Protein AF-B9SW77-F1 (afdb_monomer_lite)

Structure (mmCIF, N/CA/C/O backbone):
data_AF-B9SW77-F1
#
_entry.id   AF-B9SW77-F1
#
loop_
_atom_site.group_PDB
_atom_site.id
_atom_site.type_symbol
_atom_site.label_atom_id
_atom_site.label_alt_id
_atom_site.label_comp_id
_atom_site.label_asym_id
_atom_site.label_entity_id
_atom_site.label_seq_id
_atom_site.pdbx_PDB_ins_code
_atom_site.Cartn_x
_atom_site.Cartn_y
_atom_site.Cartn_z
_atom_site.occupancy
_atom_site.B_iso_or_equiv
_atom_site.auth_seq_id
_atom_site.auth_comp_id
_atom_site.auth_asym_id
_atom_site.auth_atom_id
_atom_site.pdbx_PDB_model_num
ATOM 1 N N . MET A 1 1 ? 8.127 5.944 -22.144 1.00 61.62 1 MET A N 1
ATOM 2 C CA . MET A 1 1 ? 9.464 5.602 -22.683 1.00 61.62 1 MET A CA 1
ATOM 3 C C . MET A 1 1 ? 9.436 4.518 -23.764 1.00 61.62 1 MET A C 1
ATOM 5 O O . MET A 1 1 ? 10.440 4.354 -24.436 1.00 61.62 1 MET A O 1
ATOM 9 N N . ALA A 1 2 ? 8.305 3.841 -24.015 1.00 66.81 2 ALA A N 1
ATOM 10 C CA . ALA A 1 2 ? 8.203 2.775 -25.023 1.00 66.81 2 ALA A CA 1
ATOM 11 C C . ALA A 1 2 ? 8.561 3.194 -26.468 1.00 66.81 2 ALA A C 1
ATOM 13 O O . ALA A 1 2 ? 9.023 2.371 -27.244 1.00 66.81 2 ALA A O 1
ATOM 14 N N . ASN A 1 3 ? 8.426 4.473 -26.827 1.00 83.06 3 ASN A N 1
ATOM 15 C CA . ASN A 1 3 ? 8.743 4.963 -28.178 1.00 83.06 3 ASN A CA 1
ATOM 16 C C . ASN A 1 3 ? 10.236 5.279 -28.391 1.00 83.06 3 ASN A C 1
ATOM 18 O O . ASN A 1 3 ? 10.588 5.869 -29.409 1.00 83.06 3 ASN A O 1
ATOM 22 N N . LYS A 1 4 ? 11.113 4.942 -27.435 1.00 85.19 4 LYS A N 1
ATOM 23 C CA . LYS A 1 4 ? 12.558 5.161 -27.575 1.00 85.19 4 LYS A CA 1
ATOM 24 C C . LYS A 1 4 ? 13.100 4.336 -28.743 1.00 85.19 4 LYS A C 1
ATOM 26 O O . LYS A 1 4 ? 12.703 3.181 -28.906 1.00 85.19 4 LYS A O 1
ATOM 31 N N . LEU A 1 5 ? 13.983 4.925 -29.547 1.00 88.25 5 LEU A N 1
ATOM 32 C CA . LEU A 1 5 ? 14.538 4.266 -30.728 1.00 88.25 5 LEU A CA 1
ATOM 33 C C . LEU A 1 5 ? 15.571 3.207 -30.332 1.00 88.25 5 LEU A C 1
ATOM 35 O O . LEU A 1 5 ? 16.400 3.449 -29.457 1.00 88.25 5 LEU A O 1
ATOM 39 N N . ILE A 1 6 ? 15.574 2.061 -31.019 1.00 87.81 6 ILE A N 1
ATOM 40 C CA . ILE A 1 6 ? 16.544 0.972 -30.795 1.00 87.81 6 ILE A CA 1
ATOM 41 C C . ILE A 1 6 ? 17.995 1.459 -30.967 1.00 87.81 6 ILE A C 1
ATOM 43 O O . ILE A 1 6 ? 18.890 1.040 -30.232 1.00 87.81 6 ILE A O 1
ATOM 47 N N . SER A 1 7 ? 18.224 2.416 -31.869 1.00 84.62 7 SER A N 1
ATOM 48 C CA . SER A 1 7 ? 19.530 3.049 -32.089 1.00 84.62 7 SER A CA 1
ATOM 49 C C . SER A 1 7 ? 20.079 3.797 -30.867 1.00 84.62 7 SER A C 1
ATOM 51 O O . SER A 1 7 ? 21.288 3.973 -30.758 1.00 84.62 7 SER A O 1
ATOM 53 N N . GLU A 1 8 ? 19.217 4.224 -29.941 1.00 85.12 8 GLU A N 1
ATOM 54 C CA . GLU A 1 8 ? 19.580 4.995 -28.741 1.00 85.12 8 GLU A CA 1
ATOM 55 C C . GLU A 1 8 ? 19.752 4.119 -27.486 1.00 85.12 8 GLU A C 1
ATOM 57 O O . GLU A 1 8 ? 20.090 4.623 -26.415 1.00 85.12 8 GLU A O 1
ATOM 62 N N . ILE A 1 9 ? 19.484 2.812 -27.590 1.00 83.38 9 ILE A N 1
ATOM 63 C CA . ILE A 1 9 ? 19.474 1.859 -26.464 1.00 83.38 9 ILE A CA 1
ATOM 64 C C . ILE A 1 9 ? 20.869 1.251 -26.219 1.00 83.38 9 ILE A C 1
ATOM 66 O O . ILE A 1 9 ? 21.097 0.605 -25.205 1.00 83.38 9 ILE A O 1
ATOM 70 N N . GLY A 1 10 ? 21.847 1.501 -27.094 1.00 82.31 10 GLY A N 1
ATOM 71 C CA . GLY A 1 10 ? 23.227 1.042 -26.881 1.00 82.31 10 GLY A CA 1
ATOM 72 C C . GLY A 1 10 ? 23.438 -0.458 -27.111 1.00 82.31 10 GLY A C 1
ATOM 73 O O . GLY A 1 10 ? 24.418 -1.016 -26.626 1.00 82.31 10 GLY A O 1
ATOM 74 N N . LEU A 1 11 ? 22.546 -1.108 -27.867 1.00 86.62 11 LEU A N 1
ATOM 75 C CA . LEU A 1 11 ? 22.733 -2.491 -28.311 1.00 86.62 11 LEU A CA 1
ATOM 76 C C . LEU A 1 11 ? 23.985 -2.628 -29.200 1.00 86.62 11 LEU A C 1
ATOM 78 O O . LEU A 1 11 ? 24.368 -1.667 -29.882 1.00 86.62 11 LEU A O 1
ATOM 82 N N . PRO A 1 12 ? 24.585 -3.832 -29.290 1.00 88.56 12 PRO A N 1
ATOM 83 C CA . PRO A 1 12 ? 25.622 -4.113 -30.276 1.00 88.56 12 PRO A CA 1
ATOM 84 C C . PRO A 1 12 ? 25.173 -3.704 -31.683 1.00 88.56 12 PRO A C 1
ATOM 86 O O . PRO A 1 12 ? 24.058 -4.017 -32.106 1.00 88.56 12 PRO A O 1
ATOM 89 N N . LYS A 1 13 ? 26.052 -3.020 -32.429 1.00 85.69 13 LYS A N 1
ATOM 90 C CA . LYS A 1 13 ? 25.735 -2.502 -33.773 1.00 85.69 13 LYS A CA 1
ATOM 91 C C . LYS A 1 13 ? 25.254 -3.597 -34.731 1.00 85.69 13 LYS A C 1
ATOM 93 O O . LYS A 1 13 ? 24.389 -3.331 -35.555 1.00 85.69 13 LYS A O 1
ATOM 98 N N . SER A 1 14 ? 25.773 -4.819 -34.593 1.00 86.56 14 SER A N 1
ATOM 99 C CA . SER A 1 14 ? 25.323 -5.991 -35.352 1.00 86.56 14 SER A CA 1
ATOM 100 C C . SER A 1 14 ? 23.831 -6.261 -35.152 1.00 86.56 14 SER A C 1
ATOM 102 O O . SER A 1 14 ? 23.097 -6.338 -36.127 1.00 86.56 14 SER A O 1
ATOM 104 N N . ILE A 1 15 ? 23.370 -6.315 -33.903 1.00 86.25 15 ILE A N 1
ATOM 105 C CA . ILE A 1 15 ? 21.967 -6.560 -33.548 1.00 86.25 15 ILE A CA 1
ATOM 106 C C . ILE A 1 15 ? 21.091 -5.363 -33.938 1.00 86.25 15 ILE A C 1
ATOM 108 O O . ILE A 1 15 ? 20.079 -5.531 -34.609 1.00 86.25 15 ILE A O 1
ATOM 112 N N . SER A 1 16 ? 21.497 -4.140 -33.582 1.00 87.81 16 SER A N 1
ATOM 113 C CA . SER A 1 16 ? 20.717 -2.919 -33.852 1.00 87.81 16 SER A CA 1
ATOM 114 C C . SER A 1 16 ? 20.408 -2.725 -35.347 1.00 87.81 16 SER A C 1
ATOM 116 O O . SER A 1 16 ? 19.286 -2.376 -35.720 1.00 87.81 16 SER A O 1
ATOM 118 N N . ASN A 1 17 ? 21.371 -3.043 -36.219 1.00 89.00 17 ASN A N 1
ATOM 119 C CA . ASN A 1 17 ? 21.185 -2.972 -37.668 1.00 89.00 17 ASN A CA 1
ATOM 120 C C . ASN A 1 17 ? 20.170 -4.005 -38.186 1.00 89.00 17 ASN A C 1
ATOM 122 O O . ASN A 1 17 ? 19.396 -3.692 -39.089 1.00 89.00 17 ASN A O 1
ATOM 126 N N . ILE A 1 18 ? 20.142 -5.212 -37.608 1.00 90.50 18 ILE A N 1
ATOM 127 C CA . ILE A 1 18 ? 19.189 -6.268 -37.985 1.00 90.50 18 ILE A CA 1
ATOM 128 C C . ILE A 1 18 ? 17.766 -5.869 -37.567 1.00 90.50 18 ILE A C 1
ATOM 130 O O . ILE A 1 18 ? 16.838 -5.979 -38.367 1.00 90.50 18 ILE A O 1
ATOM 134 N N . PHE A 1 19 ? 17.599 -5.311 -36.362 1.00 90.38 19 PHE A N 1
ATOM 135 C CA . PHE A 1 19 ? 16.320 -4.749 -35.905 1.00 90.38 19 PHE A CA 1
ATOM 136 C C . PHE A 1 19 ? 15.803 -3.667 -36.869 1.00 90.38 19 PHE A C 1
ATOM 138 O O . PHE A 1 19 ? 14.657 -3.726 -37.321 1.00 90.38 19 PHE A O 1
ATOM 145 N N . ALA A 1 20 ? 16.668 -2.724 -37.260 1.00 88.88 20 ALA A N 1
ATOM 146 C CA . ALA A 1 20 ? 16.314 -1.672 -38.212 1.00 88.88 20 ALA A CA 1
ATOM 147 C C . ALA A 1 20 ? 15.947 -2.229 -39.601 1.00 88.88 20 ALA A C 1
ATOM 149 O O . ALA A 1 20 ? 14.974 -1.770 -40.205 1.00 88.88 20 ALA A O 1
ATOM 150 N N . ALA A 1 21 ? 16.677 -3.242 -40.083 1.00 89.00 21 ALA A N 1
ATOM 151 C CA . ALA A 1 21 ? 16.414 -3.904 -41.363 1.00 89.00 21 ALA A CA 1
ATOM 152 C C . ALA A 1 21 ? 15.048 -4.613 -41.398 1.00 89.00 21 ALA A C 1
ATOM 154 O O . ALA A 1 21 ? 14.420 -4.684 -42.452 1.00 89.00 21 ALA A O 1
ATOM 155 N N . ARG A 1 22 ? 14.554 -5.083 -40.245 1.00 90.12 22 ARG A N 1
ATOM 156 C CA . ARG A 1 22 ? 13.224 -5.701 -40.090 1.00 90.12 22 ARG A CA 1
ATOM 157 C C . ARG A 1 22 ? 12.127 -4.705 -39.693 1.00 90.12 22 ARG A C 1
ATOM 159 O O . ARG A 1 22 ? 11.043 -5.109 -39.291 1.00 90.12 22 ARG A O 1
ATOM 166 N N . ASN A 1 23 ? 12.391 -3.402 -39.835 1.00 88.69 23 ASN A N 1
ATOM 167 C CA . ASN A 1 23 ? 11.478 -2.305 -39.498 1.00 88.69 23 ASN A CA 1
ATOM 168 C C . ASN A 1 23 ? 11.065 -2.254 -38.010 1.00 88.69 23 ASN A C 1
ATOM 170 O O . ASN A 1 23 ? 10.069 -1.620 -37.667 1.00 88.69 23 ASN A O 1
ATOM 174 N N . ILE A 1 24 ? 11.859 -2.857 -37.121 1.00 90.88 24 ILE A N 1
ATOM 175 C CA . ILE A 1 24 ? 11.692 -2.762 -35.668 1.00 90.88 24 ILE A CA 1
ATOM 176 C C . ILE A 1 24 ? 12.508 -1.557 -35.196 1.00 90.88 24 ILE A C 1
ATOM 178 O O . ILE A 1 24 ? 13.721 -1.635 -34.998 1.00 90.88 24 ILE A O 1
ATOM 182 N N . LYS A 1 25 ? 11.847 -0.401 -35.090 1.00 90.94 25 LYS A N 1
ATOM 183 C CA . LYS A 1 25 ? 12.521 0.890 -34.871 1.00 90.94 25 LYS A CA 1
ATOM 184 C C . LYS A 1 25 ? 12.455 1.351 -33.426 1.00 90.94 25 LYS A C 1
ATOM 186 O O . LYS A 1 25 ? 13.388 2.005 -32.957 1.00 90.94 25 LYS A O 1
ATOM 191 N N . THR A 1 26 ? 11.376 1.022 -32.722 1.00 92.62 26 THR A N 1
ATOM 192 C CA . THR A 1 26 ? 11.162 1.442 -31.336 1.00 92.62 26 THR A CA 1
ATOM 193 C C . THR A 1 26 ? 11.248 0.271 -30.365 1.00 92.62 26 THR A C 1
ATOM 195 O O . THR A 1 26 ? 11.046 -0.889 -30.724 1.00 92.62 26 THR A O 1
ATOM 198 N N . ALA A 1 27 ? 11.503 0.583 -29.096 1.00 89.06 27 ALA A N 1
ATOM 199 C CA . ALA A 1 27 ? 11.432 -0.399 -28.023 1.00 89.06 27 ALA A CA 1
ATOM 200 C C . ALA A 1 27 ? 10.041 -1.032 -27.898 1.00 89.06 27 ALA A C 1
ATOM 202 O O . ALA A 1 27 ? 9.938 -2.207 -27.571 1.00 89.06 27 ALA A O 1
ATOM 203 N N . LYS A 1 28 ? 8.972 -0.278 -28.183 1.00 88.62 28 LYS A N 1
ATOM 204 C CA . LYS A 1 28 ? 7.606 -0.802 -28.227 1.00 88.62 28 LYS A CA 1
ATOM 205 C C . LYS A 1 28 ? 7.484 -1.904 -29.273 1.00 88.62 28 LYS A C 1
ATOM 207 O O . LYS A 1 28 ? 6.924 -2.944 -28.955 1.00 88.62 28 LYS A O 1
ATOM 212 N N . ASP A 1 29 ? 8.014 -1.692 -30.476 1.00 89.88 29 ASP A N 1
ATOM 213 C CA . ASP A 1 29 ? 7.940 -2.676 -31.564 1.00 89.88 29 ASP A CA 1
ATOM 214 C C . ASP A 1 29 ? 8.654 -3.975 -31.170 1.00 89.88 29 ASP A C 1
ATOM 216 O O . ASP A 1 29 ? 8.114 -5.059 -31.358 1.00 89.88 29 ASP A O 1
ATOM 220 N N . ALA A 1 30 ? 9.831 -3.857 -30.545 1.00 89.25 30 ALA A N 1
ATOM 221 C CA . ALA A 1 30 ? 10.590 -5.006 -30.059 1.00 89.25 30 ALA A CA 1
ATOM 222 C C . ALA A 1 30 ? 9.880 -5.741 -28.908 1.00 89.25 30 ALA A C 1
ATOM 224 O O . ALA A 1 30 ? 9.768 -6.958 -28.936 1.00 89.25 30 ALA A O 1
ATOM 225 N N . LEU A 1 31 ? 9.379 -5.012 -27.905 1.00 89.81 31 LEU A N 1
ATOM 226 C CA . LEU A 1 31 ? 8.747 -5.592 -26.710 1.00 89.81 31 LEU A CA 1
ATOM 227 C C . LEU A 1 31 ? 7.304 -6.071 -26.943 1.00 89.81 31 LEU A C 1
ATOM 229 O O . LEU A 1 31 ? 6.722 -6.686 -26.053 1.00 89.81 31 LEU A O 1
ATOM 233 N N . SER A 1 32 ? 6.710 -5.768 -28.102 1.00 90.81 32 SER A N 1
ATOM 234 C CA . SER A 1 32 ? 5.377 -6.263 -28.483 1.00 90.81 32 SER A CA 1
ATOM 235 C C . SER A 1 32 ? 5.421 -7.649 -29.129 1.00 90.81 32 SER A C 1
ATOM 237 O O . SER A 1 32 ? 4.369 -8.251 -29.322 1.00 90.81 32 SER A O 1
ATOM 239 N N . LEU A 1 33 ? 6.617 -8.133 -29.470 1.00 89.94 33 LEU A N 1
ATOM 240 C CA . LEU A 1 33 ? 6.858 -9.450 -30.048 1.00 89.94 33 LEU A CA 1
ATOM 241 C C . LEU A 1 33 ? 7.432 -10.390 -28.986 1.00 89.94 33 LEU A C 1
ATOM 243 O O . LEU A 1 33 ? 8.135 -9.969 -28.063 1.00 89.94 33 LEU A O 1
ATOM 247 N N . THR A 1 34 ? 7.148 -11.679 -29.126 1.00 90.88 34 THR A N 1
ATOM 248 C CA . THR A 1 34 ? 7.750 -12.719 -28.290 1.00 90.88 34 THR A CA 1
ATOM 249 C C . THR A 1 34 ? 9.220 -12.943 -28.659 1.00 90.88 34 THR A C 1
ATOM 251 O O . THR A 1 34 ? 9.656 -12.668 -29.777 1.00 90.88 34 THR A O 1
ATOM 254 N N . GLU A 1 35 ? 10.006 -13.496 -27.729 1.00 92.06 35 GLU A N 1
ATOM 255 C CA . GLU A 1 35 ? 11.419 -13.822 -27.986 1.00 92.06 35 GLU A CA 1
ATOM 256 C C . GLU A 1 35 ? 11.590 -14.797 -29.165 1.00 92.06 35 GLU A C 1
ATOM 258 O O . GLU A 1 35 ? 12.575 -14.712 -29.892 1.00 92.06 35 GLU A O 1
ATOM 263 N N . PHE A 1 36 ? 10.622 -15.694 -29.385 1.00 91.69 36 PHE A N 1
ATOM 264 C CA . PHE A 1 36 ? 10.634 -16.634 -30.507 1.00 91.69 36 PHE A CA 1
ATOM 265 C C . PHE A 1 36 ? 10.319 -15.957 -31.844 1.00 91.69 36 PHE A C 1
ATOM 267 O O . PHE A 1 36 ? 11.024 -16.204 -32.817 1.00 91.69 36 PHE A O 1
ATOM 274 N N . GLU A 1 37 ? 9.330 -15.061 -31.891 1.00 92.00 37 GLU A N 1
ATOM 275 C CA . GLU A 1 37 ? 9.040 -14.275 -33.101 1.00 92.00 37 GLU A CA 1
ATOM 276 C C . GLU A 1 37 ? 10.226 -13.380 -33.471 1.00 92.00 37 GLU A C 1
ATOM 278 O O . GLU A 1 37 ? 10.586 -13.273 -34.639 1.00 92.00 37 GLU A O 1
ATOM 283 N N . LEU A 1 38 ? 10.885 -12.770 -32.481 1.00 91.56 38 LEU A N 1
ATOM 284 C CA . LEU A 1 38 ? 12.105 -11.996 -32.712 1.00 91.56 38 LEU A CA 1
ATOM 285 C C . LEU A 1 38 ? 13.253 -12.874 -33.216 1.00 91.56 38 LEU A C 1
ATOM 287 O O . LEU A 1 38 ? 13.980 -12.450 -34.107 1.00 91.56 38 LEU A O 1
ATOM 291 N N . MET A 1 39 ? 13.415 -14.085 -32.681 1.00 93.44 39 MET A N 1
ATOM 292 C CA . MET A 1 39 ? 14.425 -15.039 -33.151 1.00 93.44 39 MET A CA 1
ATOM 293 C C . MET A 1 39 ? 14.221 -15.373 -34.633 1.00 93.44 39 MET A C 1
ATOM 295 O O . MET A 1 39 ? 15.163 -15.283 -35.416 1.00 93.44 39 MET A O 1
ATOM 299 N N . GLU A 1 40 ? 12.984 -15.692 -35.020 1.00 91.88 40 GLU A N 1
ATOM 300 C CA . GLU A 1 40 ? 12.621 -16.025 -36.400 1.00 91.88 40 GLU A CA 1
ATOM 301 C C . GLU A 1 40 ? 12.754 -14.818 -37.343 1.00 91.88 40 GLU A C 1
ATOM 303 O O . GLU A 1 40 ? 13.309 -14.928 -38.435 1.00 91.88 40 GLU A O 1
ATOM 308 N N . LEU A 1 41 ? 12.299 -13.636 -36.915 1.00 90.56 41 LEU A N 1
ATOM 309 C CA . LEU A 1 41 ? 12.342 -12.422 -37.734 1.00 90.56 41 LEU A CA 1
ATOM 310 C C . LEU A 1 41 ? 13.760 -11.888 -37.930 1.00 90.56 41 LEU A C 1
ATOM 312 O O . LEU A 1 41 ? 14.081 -11.371 -39.003 1.00 90.56 41 LEU A O 1
ATOM 316 N N . LEU A 1 42 ? 14.592 -11.955 -36.893 1.00 88.88 42 LEU A N 1
ATOM 317 C CA . LEU A 1 42 ? 15.947 -11.413 -36.915 1.00 88.88 42 LEU A CA 1
ATOM 318 C C . LEU A 1 42 ? 16.965 -12.421 -37.457 1.00 88.88 42 LEU A C 1
ATOM 320 O O . LEU A 1 42 ? 18.041 -11.988 -37.857 1.00 88.88 42 LEU A O 1
ATOM 324 N N . ASP A 1 43 ? 16.613 -13.709 -37.523 1.00 91.25 43 ASP A N 1
ATOM 325 C CA . ASP A 1 43 ? 17.499 -14.804 -37.941 1.00 91.25 43 ASP A CA 1
ATOM 326 C C . ASP A 1 43 ? 18.783 -14.855 -37.090 1.00 91.25 43 ASP A C 1
ATOM 328 O O . ASP A 1 43 ? 19.912 -14.830 -37.580 1.00 91.25 43 ASP A O 1
ATOM 332 N N . VAL A 1 44 ? 18.598 -14.833 -35.766 1.00 91.19 44 VAL A N 1
ATOM 333 C CA . VAL A 1 44 ? 19.680 -14.844 -34.768 1.00 91.19 44 VAL A CA 1
ATOM 334 C C . VAL A 1 44 ? 19.381 -15.844 -33.660 1.00 91.19 44 VAL A C 1
ATOM 336 O O . VAL A 1 44 ? 18.236 -16.229 -33.443 1.00 91.19 44 VAL A O 1
ATOM 339 N N . GLU A 1 45 ? 20.404 -16.251 -32.910 1.00 92.19 45 GLU A N 1
ATOM 340 C CA . GLU A 1 45 ? 20.218 -17.166 -31.784 1.00 92.19 45 GLU A CA 1
ATOM 341 C C . GLU A 1 45 ? 19.332 -16.564 -30.680 1.00 92.19 45 GLU A C 1
ATOM 343 O O . GLU A 1 45 ? 19.448 -15.387 -30.325 1.00 92.19 45 GLU A O 1
ATOM 348 N N . LEU A 1 46 ? 18.516 -17.409 -30.037 1.00 90.31 46 LEU A N 1
ATOM 349 C CA . LEU A 1 46 ? 17.659 -17.016 -28.911 1.00 90.31 46 LEU A CA 1
ATOM 350 C C . LEU A 1 46 ? 18.447 -16.370 -27.754 1.00 90.31 46 LEU A C 1
ATOM 352 O O . LEU A 1 46 ? 17.925 -15.512 -27.047 1.00 90.31 46 LEU A O 1
ATOM 356 N N . SER A 1 47 ? 19.712 -16.756 -27.564 1.00 91.38 47 SER A N 1
ATOM 357 C CA . SER A 1 47 ? 20.632 -16.168 -26.578 1.00 91.38 47 SER A CA 1
ATOM 358 C C . SER A 1 47 ? 20.849 -14.665 -26.821 1.00 91.38 47 SER A C 1
ATOM 360 O O . SER A 1 47 ? 20.808 -13.860 -25.885 1.00 91.38 47 SER A O 1
ATOM 362 N N . GLN A 1 48 ? 21.015 -14.280 -28.087 1.00 91.12 48 GLN A N 1
ATOM 363 C CA . GLN A 1 48 ? 21.219 -12.902 -28.517 1.00 91.12 48 GLN A CA 1
ATOM 364 C C . GLN A 1 48 ? 19.926 -12.096 -28.407 1.00 91.12 48 GLN A C 1
ATOM 366 O O . GLN A 1 48 ? 19.960 -10.964 -27.920 1.00 91.12 48 GLN A O 1
ATOM 371 N N . VAL A 1 49 ? 18.784 -12.697 -28.769 1.00 91.81 49 VAL A N 1
ATOM 372 C CA . VAL A 1 49 ? 17.461 -12.080 -28.582 1.00 91.81 49 VAL A CA 1
ATOM 373 C C . VAL A 1 49 ? 17.198 -11.797 -27.107 1.00 91.81 49 VAL A C 1
ATOM 375 O O . VAL A 1 49 ? 16.878 -10.665 -26.758 1.00 91.81 49 VAL A O 1
ATOM 378 N N . LYS A 1 50 ? 17.406 -12.781 -26.225 1.00 91.38 50 LYS A N 1
ATOM 379 C CA . LYS A 1 50 ? 17.223 -12.621 -24.773 1.00 91.38 50 LYS A CA 1
ATOM 380 C C . LYS A 1 50 ? 18.087 -11.503 -24.203 1.00 91.38 50 LYS A C 1
ATOM 382 O O . LYS A 1 50 ? 17.600 -10.675 -23.437 1.00 91.38 50 LYS A O 1
ATOM 387 N N . SER A 1 51 ? 19.358 -11.444 -24.606 1.00 91.81 51 SER A N 1
ATOM 388 C CA . SER A 1 51 ? 20.264 -10.371 -24.186 1.00 91.81 51 SER A CA 1
ATOM 389 C C . SER A 1 51 ? 19.786 -8.996 -24.669 1.00 91.81 51 SER A C 1
ATOM 391 O O . SER A 1 51 ? 19.746 -8.045 -23.886 1.00 91.81 51 SER A O 1
ATOM 393 N N . ALA A 1 52 ? 19.358 -8.891 -25.931 1.00 90.31 52 ALA A N 1
ATOM 394 C CA . ALA A 1 52 ? 18.851 -7.648 -26.505 1.00 90.31 52 ALA A CA 1
ATOM 395 C C . ALA A 1 52 ? 17.545 -7.191 -25.835 1.00 90.31 52 ALA A C 1
ATOM 397 O O . ALA A 1 52 ? 17.438 -6.032 -25.441 1.00 90.31 52 ALA A O 1
ATOM 398 N N . VAL A 1 53 ? 16.580 -8.095 -25.639 1.00 90.62 53 VAL A N 1
ATOM 399 C CA . VAL A 1 53 ? 15.307 -7.814 -24.954 1.00 90.62 53 VAL A CA 1
ATOM 400 C C . VAL A 1 53 ? 15.550 -7.392 -23.506 1.00 90.62 53 VAL A C 1
ATOM 402 O O . VAL A 1 53 ? 14.949 -6.418 -23.053 1.00 90.62 53 VAL A O 1
ATOM 405 N N . ALA A 1 54 ? 16.476 -8.042 -22.794 1.00 88.25 54 ALA A N 1
ATOM 406 C CA . ALA A 1 54 ? 16.853 -7.647 -21.440 1.00 88.25 54 ALA A CA 1
ATOM 407 C C . ALA A 1 54 ? 17.441 -6.224 -21.392 1.00 88.25 54 ALA A C 1
ATOM 409 O O . ALA A 1 54 ? 17.053 -5.434 -20.532 1.00 88.25 54 ALA A O 1
ATOM 410 N N . GLN A 1 55 ? 18.320 -5.861 -22.336 1.00 88.38 55 GLN A N 1
ATOM 411 C CA . GLN A 1 55 ? 18.892 -4.509 -22.428 1.00 88.38 55 GLN A CA 1
ATOM 412 C C . GLN A 1 55 ? 17.844 -3.452 -22.810 1.00 88.38 55 GLN A C 1
ATOM 414 O O . GLN A 1 55 ? 17.777 -2.394 -22.181 1.00 88.38 55 GLN A O 1
ATOM 419 N N . ILE A 1 56 ? 16.988 -3.747 -23.796 1.00 89.19 56 ILE A N 1
ATOM 420 C CA . ILE A 1 56 ? 15.871 -2.877 -24.197 1.00 89.19 56 ILE A CA 1
ATOM 421 C C . ILE A 1 56 ? 14.946 -2.645 -23.001 1.00 89.19 56 ILE A C 1
ATOM 423 O O . ILE A 1 56 ? 14.632 -1.499 -22.677 1.00 89.19 56 ILE A O 1
ATOM 427 N N . SER A 1 57 ? 14.554 -3.719 -22.312 1.00 87.06 57 SER A N 1
ATOM 428 C CA . SER A 1 57 ? 13.707 -3.654 -21.124 1.00 87.06 57 SER A CA 1
ATOM 429 C C . SER A 1 57 ? 14.364 -2.844 -20.007 1.00 87.06 57 SER A C 1
ATOM 431 O O . SER A 1 57 ? 13.720 -1.953 -19.468 1.00 87.06 57 SER A O 1
ATOM 433 N N . ALA A 1 58 ? 15.648 -3.052 -19.706 1.00 83.06 58 ALA A N 1
ATOM 434 C CA . ALA A 1 58 ? 16.348 -2.309 -18.654 1.00 83.06 58 ALA A CA 1
ATO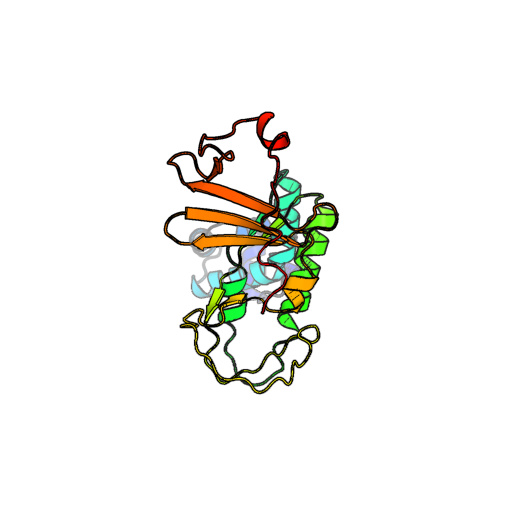M 435 C C . ALA A 1 58 ? 16.365 -0.784 -18.881 1.00 83.06 58 ALA A C 1
ATOM 437 O O . ALA A 1 58 ? 16.367 -0.015 -17.923 1.00 83.06 58 ALA A O 1
ATOM 438 N N . ILE A 1 59 ? 16.367 -0.342 -20.142 1.00 84.00 59 ILE A N 1
ATOM 439 C CA . ILE A 1 59 ? 16.437 1.081 -20.510 1.00 84.00 59 ILE A CA 1
ATOM 440 C C . ILE A 1 59 ? 15.049 1.720 -20.641 1.00 84.00 59 ILE A C 1
ATOM 442 O O . ILE A 1 59 ? 14.891 2.924 -20.421 1.00 84.00 59 ILE A O 1
ATOM 446 N N . VAL A 1 60 ? 14.052 0.943 -21.059 1.00 83.81 60 VAL A N 1
ATOM 447 C CA . VAL A 1 60 ? 12.723 1.447 -21.439 1.00 83.81 60 VAL A CA 1
ATOM 448 C C . VAL A 1 60 ? 11.694 1.224 -20.342 1.00 83.81 60 VAL A C 1
ATOM 450 O O . VAL A 1 60 ? 10.786 2.051 -20.185 1.00 83.81 60 VAL A O 1
ATOM 453 N N . SER A 1 61 ? 11.830 0.132 -19.589 1.00 73.38 61 SER A N 1
ATOM 454 C CA . SER A 1 61 ? 11.000 -0.136 -18.425 1.00 73.38 61 SER A CA 1
ATOM 455 C C . SER A 1 61 ? 11.299 0.934 -17.383 1.00 73.38 61 SER A C 1
ATOM 457 O O . SER A 1 61 ? 12.451 1.099 -16.972 1.00 73.38 61 SER A O 1
ATOM 459 N N . PRO A 1 62 ? 10.294 1.713 -16.956 1.00 65.38 62 PRO A N 1
ATOM 460 C CA . PRO A 1 62 ? 10.507 2.624 -15.852 1.00 65.38 62 PRO A CA 1
ATOM 461 C C . PRO A 1 62 ? 10.859 1.798 -14.601 1.00 65.38 62 PRO A C 1
ATOM 463 O O . PRO A 1 62 ? 10.430 0.645 -14.486 1.00 65.38 62 PRO A O 1
ATOM 466 N N . PRO A 1 63 ? 11.605 2.361 -13.634 1.00 63.56 63 PRO A N 1
ATOM 467 C CA . PRO A 1 63 ? 11.805 1.679 -12.363 1.00 63.56 63 PRO A CA 1
ATOM 468 C C . PRO A 1 63 ? 10.435 1.309 -11.779 1.00 63.56 63 PRO A C 1
ATOM 470 O O . PRO A 1 63 ? 9.476 2.077 -11.916 1.00 63.56 63 PRO A O 1
ATOM 473 N N . TYR A 1 64 ? 10.341 0.148 -11.126 1.00 61.09 64 TYR A N 1
ATOM 474 C CA . TYR A 1 64 ? 9.097 -0.417 -10.572 1.00 61.09 64 TYR A CA 1
ATOM 475 C C . TYR A 1 64 ? 8.241 0.616 -9.810 1.00 61.09 64 TYR A C 1
ATOM 477 O O . TYR A 1 64 ? 7.015 0.611 -9.869 1.00 61.09 64 TYR A O 1
ATOM 485 N N . GLN A 1 65 ? 8.899 1.574 -9.164 1.00 62.66 65 GLN A N 1
ATOM 486 C CA . GLN A 1 65 ? 8.322 2.706 -8.442 1.00 62.66 65 GLN A CA 1
ATOM 487 C C . GLN A 1 65 ? 7.463 3.623 -9.326 1.00 62.66 65 GLN A C 1
ATOM 489 O O . GLN A 1 65 ? 6.352 4.006 -8.957 1.00 62.66 65 GLN A O 1
ATOM 494 N N . THR A 1 66 ? 7.966 3.972 -10.509 1.00 64.56 66 THR A N 1
ATOM 495 C CA . THR A 1 66 ? 7.270 4.814 -11.487 1.00 64.56 66 THR A CA 1
ATOM 496 C C . THR A 1 66 ? 6.144 4.034 -12.163 1.00 64.56 66 THR A C 1
ATOM 498 O O . THR A 1 66 ? 5.098 4.613 -12.447 1.00 64.56 66 THR A O 1
ATOM 501 N N . GLN A 1 67 ? 6.306 2.716 -12.333 1.00 68.50 67 GLN A N 1
ATOM 502 C CA . GLN A 1 67 ? 5.237 1.838 -12.815 1.00 68.50 67 GLN A CA 1
ATOM 503 C C . GLN A 1 67 ? 4.057 1.812 -11.829 1.00 68.50 67 GLN A C 1
ATOM 505 O O . GLN A 1 67 ? 2.923 2.022 -12.247 1.00 68.50 67 GLN A O 1
ATOM 510 N N . ILE A 1 68 ? 4.307 1.637 -10.523 1.00 74.38 68 ILE A N 1
ATOM 511 C CA . ILE A 1 68 ? 3.251 1.641 -9.492 1.00 74.38 68 ILE A CA 1
ATOM 512 C C . ILE A 1 68 ? 2.537 2.993 -9.451 1.00 74.38 68 ILE A C 1
ATOM 514 O O . ILE A 1 68 ? 1.309 3.036 -9.492 1.00 74.38 68 ILE A O 1
ATOM 518 N N . LYS A 1 69 ? 3.292 4.102 -9.431 1.00 74.81 69 LYS A N 1
ATOM 519 C CA . LYS A 1 69 ? 2.717 5.457 -9.488 1.00 74.81 69 LYS A CA 1
ATOM 520 C C . LYS A 1 69 ? 1.802 5.627 -10.701 1.00 74.81 69 LYS A C 1
ATOM 522 O O . LYS A 1 69 ? 0.691 6.130 -10.567 1.00 74.81 69 LYS A O 1
ATOM 527 N N . PHE A 1 70 ? 2.257 5.185 -11.870 1.00 76.50 70 PHE A N 1
ATOM 528 C CA . PHE A 1 70 ? 1.489 5.273 -13.106 1.00 76.50 70 PHE A CA 1
ATOM 529 C C . PHE A 1 70 ? 0.227 4.401 -13.071 1.00 76.50 70 PHE A C 1
ATOM 531 O O . PHE A 1 70 ? -0.849 4.882 -13.415 1.00 76.50 70 PHE A O 1
ATOM 538 N N . LEU A 1 71 ? 0.333 3.154 -12.607 1.00 80.69 71 LEU A N 1
ATOM 539 C CA . LEU A 1 71 ? -0.798 2.229 -12.502 1.00 80.69 71 LEU A CA 1
ATOM 540 C C . LEU A 1 71 ? -1.887 2.759 -11.567 1.00 80.69 71 LEU A C 1
ATOM 542 O O . LEU A 1 71 ? -3.054 2.778 -11.951 1.00 80.69 71 LEU A O 1
ATOM 546 N N . VAL A 1 72 ? -1.501 3.251 -10.384 1.00 81.75 72 VAL A N 1
ATOM 547 C CA . VAL A 1 72 ? -2.432 3.820 -9.396 1.00 81.75 72 VAL A CA 1
ATOM 548 C C . VAL A 1 72 ? -3.245 4.970 -9.996 1.00 81.75 72 VAL A C 1
ATOM 550 O O . VAL A 1 72 ? -4.459 5.030 -9.799 1.00 81.75 72 VAL A O 1
ATOM 553 N N . LEU A 1 73 ? -2.596 5.849 -10.768 1.00 77.12 73 LEU A N 1
ATOM 554 C CA . LEU A 1 73 ? -3.265 6.970 -11.431 1.00 77.12 73 LEU A CA 1
ATOM 555 C C . LEU A 1 73 ? -4.178 6.529 -12.576 1.00 77.12 73 LEU A C 1
ATOM 557 O O . LEU A 1 73 ? -5.309 6.995 -12.673 1.00 77.12 73 LEU A O 1
ATOM 561 N N . GLN A 1 74 ? -3.690 5.657 -13.462 1.00 80.19 74 GLN A N 1
ATOM 562 C CA . GLN A 1 74 ? -4.439 5.252 -14.655 1.00 80.19 74 GLN A CA 1
ATOM 563 C C . GLN A 1 74 ? -5.683 4.434 -14.305 1.00 80.19 74 GLN A C 1
ATOM 565 O O . GLN A 1 74 ? -6.716 4.570 -14.954 1.00 80.19 74 GLN A O 1
ATOM 570 N N . GLN A 1 75 ? -5.591 3.596 -13.273 1.00 82.56 75 GLN A N 1
ATOM 571 C CA . GLN A 1 75 ? -6.658 2.669 -12.899 1.00 82.56 75 GLN A CA 1
ATOM 572 C C . GLN A 1 75 ? -7.676 3.264 -11.914 1.00 82.56 75 GLN A C 1
ATOM 574 O O . GLN A 1 75 ? -8.571 2.545 -11.480 1.00 82.56 75 GLN A O 1
ATOM 579 N N . GLN A 1 76 ? -7.564 4.552 -11.557 1.00 83.75 76 GLN A N 1
ATOM 580 C CA . GLN A 1 76 ? -8.451 5.216 -10.585 1.00 83.75 76 GLN A CA 1
ATOM 581 C C . GLN A 1 76 ? -8.594 4.416 -9.277 1.00 83.75 76 GLN A C 1
ATOM 583 O O . GLN A 1 76 ? -9.695 4.208 -8.756 1.00 83.75 76 GLN A O 1
ATOM 588 N N . VAL A 1 77 ? -7.465 3.927 -8.760 1.00 88.88 77 VAL A N 1
ATOM 589 C CA . VAL A 1 77 ? -7.432 3.138 -7.526 1.00 88.88 77 VAL A CA 1
ATOM 590 C C . VAL A 1 77 ? -7.989 3.976 -6.373 1.00 88.88 77 VAL A C 1
ATOM 592 O O . VAL A 1 77 ? -7.681 5.156 -6.257 1.00 88.88 77 VAL A O 1
ATOM 595 N N . LYS A 1 78 ? -8.814 3.369 -5.510 1.00 91.88 78 LYS A N 1
ATOM 596 C CA . LYS A 1 78 ? -9.413 4.041 -4.337 1.00 91.88 78 LYS A CA 1
ATOM 597 C C . LYS A 1 78 ? -8.781 3.644 -3.004 1.00 91.88 78 LYS A C 1
ATOM 599 O O . LYS A 1 78 ? -9.028 4.301 -2.001 1.00 91.88 78 LYS A O 1
ATOM 604 N N . LEU A 1 79 ? -8.004 2.565 -2.982 1.00 93.19 79 LEU A N 1
ATOM 605 C CA . LEU A 1 79 ? -7.320 2.038 -1.804 1.00 93.19 79 LEU A CA 1
ATOM 606 C C . LEU A 1 79 ? -6.114 1.219 -2.264 1.00 93.19 79 LEU A C 1
ATOM 608 O O . LEU A 1 79 ? -6.253 0.359 -3.132 1.00 93.19 79 LEU A O 1
ATOM 612 N N . LEU A 1 80 ? -4.954 1.460 -1.658 1.00 92.19 80 LEU A N 1
ATOM 613 C CA . LEU A 1 80 ? -3.767 0.627 -1.838 1.00 92.19 80 LEU A CA 1
ATOM 614 C C . LEU A 1 80 ? -3.547 -0.218 -0.582 1.00 92.19 80 LEU A C 1
ATOM 616 O O . LEU A 1 80 ? -3.439 0.333 0.512 1.00 92.19 80 LEU A O 1
ATOM 620 N N . ILE A 1 81 ? -3.460 -1.539 -0.737 1.00 93.00 81 ILE A N 1
ATOM 621 C CA . ILE A 1 81 ? -3.166 -2.475 0.355 1.00 93.00 81 ILE A CA 1
ATOM 622 C C . ILE A 1 81 ? -1.778 -3.070 0.130 1.00 93.00 81 ILE A C 1
ATOM 624 O O . ILE A 1 81 ? -1.479 -3.549 -0.962 1.00 93.00 81 ILE A O 1
ATOM 628 N N . ILE A 1 82 ? -0.940 -3.039 1.165 1.00 89.88 82 ILE A N 1
ATOM 629 C CA . ILE A 1 82 ? 0.398 -3.628 1.164 1.00 89.88 82 ILE A CA 1
ATOM 630 C C . ILE A 1 82 ? 0.468 -4.676 2.274 1.00 89.88 82 ILE A C 1
ATOM 632 O O . ILE A 1 82 ? 0.535 -4.329 3.456 1.00 89.88 82 ILE A O 1
ATOM 636 N N . ASP A 1 83 ? 0.466 -5.950 1.883 1.00 88.25 83 ASP A N 1
ATOM 637 C CA . ASP A 1 83 ? 0.517 -7.096 2.792 1.00 88.25 83 ASP A CA 1
ATOM 638 C C . ASP A 1 83 ? 1.700 -8.023 2.458 1.00 88.25 83 ASP A C 1
ATOM 640 O O . ASP A 1 83 ? 1.696 -8.676 1.421 1.00 88.25 83 ASP A O 1
ATOM 644 N N . SER A 1 84 ? 2.784 -8.086 3.235 1.00 76.31 84 SER A N 1
ATOM 645 C CA . SER A 1 84 ? 3.183 -7.213 4.348 1.00 76.31 84 SER A CA 1
ATOM 646 C C . SER A 1 84 ? 4.524 -6.558 4.031 1.00 76.31 84 SER A C 1
ATOM 648 O O . SER A 1 84 ? 5.440 -7.210 3.524 1.00 76.31 84 SER A O 1
ATOM 650 N N . MET A 1 85 ? 4.698 -5.290 4.418 1.00 74.94 85 MET A N 1
ATOM 651 C CA . MET A 1 85 ? 6.010 -4.628 4.340 1.00 74.94 85 MET A CA 1
ATOM 652 C C . MET A 1 85 ? 7.076 -5.351 5.179 1.00 74.94 85 MET A C 1
ATOM 654 O O . MET A 1 85 ? 8.264 -5.229 4.893 1.00 74.94 85 MET A O 1
ATOM 658 N N . ALA A 1 86 ? 6.676 -6.128 6.193 1.00 69.25 86 ALA A N 1
ATOM 659 C CA . ALA A 1 86 ? 7.605 -6.840 7.065 1.00 69.25 86 ALA A CA 1
ATOM 660 C C . ALA A 1 86 ? 8.438 -7.902 6.324 1.00 69.25 86 ALA A C 1
ATOM 662 O O . ALA A 1 86 ? 9.574 -8.147 6.722 1.00 69.25 86 ALA A O 1
ATOM 663 N N . ALA A 1 87 ? 7.916 -8.500 5.244 1.00 63.69 87 ALA A N 1
ATOM 664 C CA . ALA A 1 87 ? 8.640 -9.509 4.467 1.00 63.69 87 ALA A CA 1
ATOM 665 C C . ALA A 1 87 ? 9.843 -8.905 3.725 1.00 63.69 87 ALA A C 1
ATOM 667 O O . ALA A 1 87 ? 10.946 -9.442 3.794 1.00 63.69 87 ALA A O 1
ATOM 668 N N . VAL A 1 88 ? 9.648 -7.740 3.097 1.00 63.22 88 VAL A N 1
ATOM 669 C CA . VAL A 1 88 ? 10.704 -6.991 2.391 1.00 63.22 88 VAL A CA 1
ATOM 670 C C . VAL A 1 88 ? 11.802 -6.562 3.364 1.00 63.22 88 VAL A C 1
ATOM 672 O O . VAL A 1 88 ? 12.985 -6.682 3.076 1.00 63.22 88 VAL A O 1
ATOM 675 N N . VAL A 1 89 ? 11.405 -6.144 4.565 1.00 60.44 89 VAL A N 1
ATOM 676 C CA . VAL A 1 89 ? 12.322 -5.704 5.625 1.00 60.44 89 VAL A CA 1
ATOM 677 C C . VAL A 1 89 ? 13.065 -6.871 6.289 1.00 60.44 89 VAL A C 1
ATOM 679 O O . VAL A 1 89 ? 14.092 -6.664 6.930 1.00 60.44 89 VAL A O 1
ATOM 682 N N . SER A 1 90 ? 12.569 -8.103 6.147 1.00 54.75 90 SER A N 1
ATOM 683 C CA . SER A 1 90 ? 13.175 -9.289 6.759 1.00 54.75 90 SER A CA 1
ATOM 684 C C . SER A 1 90 ? 14.117 -10.071 5.839 1.00 54.75 90 SER A C 1
ATOM 686 O O . SER A 1 90 ? 14.835 -10.928 6.348 1.00 54.75 90 SER A O 1
ATOM 688 N N . GLY A 1 91 ? 14.080 -9.831 4.522 1.00 46.53 91 GLY A N 1
ATOM 689 C CA . GLY A 1 91 ? 14.802 -10.618 3.512 1.00 46.53 91 GLY A CA 1
ATOM 690 C C . GLY A 1 91 ? 16.175 -10.076 3.093 1.00 46.53 91 GLY A C 1
ATOM 691 O O . GLY A 1 91 ? 16.957 -10.821 2.513 1.00 46.53 91 GLY A O 1
ATOM 692 N N . GLU A 1 92 ? 16.503 -8.818 3.398 1.00 47.84 92 GLU A N 1
ATOM 693 C CA . GLU A 1 92 ? 17.809 -8.206 3.090 1.00 47.84 92 GLU A CA 1
ATOM 694 C C . GLU A 1 92 ? 18.831 -8.536 4.191 1.00 47.84 92 GLU A C 1
ATOM 696 O O . GLU A 1 92 ? 19.222 -7.688 4.991 1.00 47.84 92 GLU A O 1
ATOM 701 N N . ASN A 1 93 ? 19.225 -9.807 4.277 1.00 46.06 93 ASN A N 1
ATOM 702 C CA . ASN A 1 93 ? 20.233 -10.278 5.223 1.00 46.06 93 ASN A CA 1
ATOM 703 C C . ASN A 1 93 ? 21.584 -10.437 4.509 1.00 46.06 93 ASN A C 1
ATOM 705 O O . ASN A 1 93 ? 22.093 -11.545 4.391 1.00 46.06 93 ASN A O 1
ATOM 709 N N . ASP A 1 94 ? 22.156 -9.319 4.055 1.00 40.94 94 ASP A N 1
ATOM 710 C CA . ASP A 1 94 ? 23.578 -9.241 3.724 1.00 40.94 94 ASP A CA 1
ATOM 711 C C . ASP A 1 94 ? 24.296 -8.291 4.692 1.00 40.94 94 ASP A C 1
ATOM 713 O O . ASP A 1 94 ? 23.867 -7.182 5.009 1.00 40.94 94 ASP A O 1
ATOM 717 N N . GLN A 1 95 ? 25.385 -8.832 5.219 1.00 47.56 95 GLN A N 1
ATOM 718 C CA . GLN A 1 95 ? 26.296 -8.326 6.233 1.00 47.56 95 GLN A CA 1
ATOM 719 C C . GLN A 1 95 ? 26.645 -6.825 6.098 1.00 47.56 95 GLN A C 1
ATOM 721 O O . GLN A 1 95 ? 27.153 -6.384 5.071 1.00 47.56 95 GLN A O 1
ATOM 726 N N . GLY A 1 96 ? 26.529 -6.071 7.202 1.00 43.69 96 GLY A N 1
ATOM 727 C CA . GLY A 1 96 ? 27.572 -5.089 7.548 1.00 43.69 96 GLY A CA 1
ATOM 728 C C . GLY A 1 96 ? 27.322 -3.575 7.431 1.00 43.69 96 GLY A C 1
ATOM 729 O O . GLY A 1 96 ? 28.290 -2.837 7.582 1.00 43.69 96 GLY A O 1
ATOM 730 N N . ALA A 1 97 ? 26.101 -3.059 7.235 1.00 42.88 97 ALA A N 1
ATOM 731 C CA . ALA A 1 97 ? 25.845 -1.601 7.262 1.00 42.88 97 ALA A CA 1
ATOM 732 C C . ALA A 1 97 ? 24.522 -1.238 7.978 1.00 42.88 97 ALA A C 1
ATOM 734 O O . ALA A 1 97 ? 23.610 -2.067 8.030 1.00 42.88 97 ALA A O 1
ATOM 735 N N . PRO A 1 98 ? 24.387 -0.038 8.589 1.00 44.97 98 PRO A N 1
ATOM 736 C CA . PRO A 1 98 ? 23.303 0.240 9.525 1.00 44.97 98 PRO A CA 1
ATOM 737 C C . PRO A 1 98 ? 21.941 0.243 8.817 1.00 44.97 98 PRO A C 1
ATOM 739 O O . PRO A 1 98 ? 21.666 1.063 7.941 1.00 44.97 98 PRO A O 1
ATOM 742 N N . ARG A 1 99 ? 21.069 -0.662 9.282 1.00 50.78 99 ARG A N 1
ATOM 743 C CA . ARG A 1 99 ? 19.687 -0.986 8.856 1.00 50.78 99 ARG A CA 1
ATOM 744 C C . ARG A 1 99 ? 18.695 0.200 8.789 1.00 50.78 99 ARG A C 1
ATOM 746 O O . ARG A 1 99 ? 17.501 -0.002 8.593 1.00 50.78 99 ARG A O 1
ATOM 753 N N . GLN A 1 10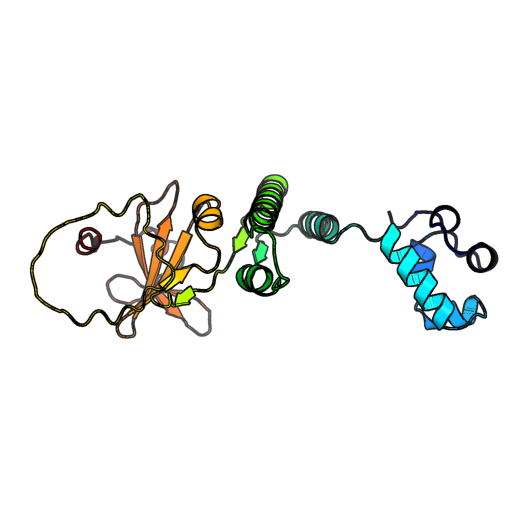0 ? 19.145 1.435 9.010 1.00 50.88 100 GLN A N 1
ATOM 754 C CA . GLN A 1 100 ? 18.293 2.612 9.213 1.00 50.88 100 GLN A CA 1
ATOM 755 C C . GLN A 1 100 ? 17.904 3.322 7.903 1.00 50.88 100 GLN A C 1
ATOM 757 O O . GLN A 1 100 ? 16.857 3.967 7.852 1.00 50.88 100 GLN A O 1
ATOM 762 N N . HIS A 1 101 ? 18.683 3.172 6.824 1.00 48.78 101 HIS A N 1
ATOM 763 C CA . HIS A 1 101 ? 18.458 3.939 5.591 1.00 48.78 101 HIS A CA 1
ATOM 764 C C . HIS A 1 101 ? 17.420 3.339 4.623 1.00 48.78 101 HIS A C 1
ATOM 766 O O . HIS A 1 101 ? 16.727 4.110 3.957 1.00 48.78 101 HIS A O 1
ATOM 772 N N . SER A 1 102 ? 17.230 2.011 4.558 1.00 56.97 102 SER A N 1
ATOM 773 C CA . SER A 1 102 ? 16.276 1.427 3.591 1.00 56.97 102 SER A CA 1
ATOM 774 C C . SER A 1 102 ? 14.812 1.666 3.992 1.00 56.97 102 SER A C 1
ATOM 776 O O . SER A 1 102 ? 13.968 1.946 3.138 1.00 56.97 102 SER A O 1
ATOM 778 N N . LEU A 1 103 ? 14.493 1.667 5.293 1.00 64.94 103 LEU A N 1
ATOM 779 C CA . LEU A 1 103 ? 13.121 1.861 5.787 1.00 64.94 103 LEU A CA 1
ATOM 780 C C . LEU A 1 103 ? 12.588 3.279 5.559 1.00 64.94 103 LEU A C 1
ATOM 782 O O . LEU A 1 103 ? 11.427 3.449 5.180 1.00 64.94 103 LEU A O 1
ATOM 786 N N . GLY A 1 104 ? 13.430 4.296 5.766 1.00 72.25 104 GLY A N 1
ATOM 787 C CA . GLY A 1 104 ? 13.038 5.699 5.610 1.00 72.25 104 GLY A CA 1
ATOM 788 C C . GLY A 1 104 ? 12.632 6.042 4.174 1.00 72.25 104 GLY A C 1
ATOM 789 O O . GLY A 1 104 ? 11.686 6.809 3.960 1.00 72.25 104 GLY A O 1
ATOM 790 N N . TRP A 1 105 ? 13.291 5.423 3.190 1.00 80.50 105 TRP A N 1
ATOM 791 C CA . TRP A 1 105 ? 12.959 5.608 1.781 1.00 80.50 105 TRP A CA 1
ATOM 792 C C . TRP A 1 105 ? 11.576 5.033 1.443 1.00 80.50 105 TRP A C 1
ATOM 794 O O . TRP A 1 105 ? 10.741 5.752 0.893 1.00 80.50 105 TRP A O 1
ATOM 804 N N . HIS A 1 106 ? 11.293 3.786 1.844 1.00 83.25 106 HIS A N 1
ATOM 805 C CA . HIS A 1 106 ? 9.995 3.146 1.594 1.00 83.25 106 HIS A CA 1
ATOM 806 C C . HIS A 1 106 ? 8.838 3.943 2.210 1.00 83.25 106 HIS A C 1
ATOM 808 O O . HIS A 1 106 ? 7.827 4.185 1.549 1.00 83.25 106 HIS A O 1
ATOM 814 N N . ILE A 1 107 ? 9.016 4.417 3.448 1.00 85.44 107 ILE A N 1
ATOM 815 C CA . ILE A 1 107 ? 8.056 5.295 4.129 1.00 85.44 107 ILE A CA 1
ATOM 816 C C . ILE A 1 107 ? 7.790 6.555 3.300 1.00 85.44 107 ILE A C 1
ATOM 818 O O . ILE A 1 107 ? 6.636 6.899 3.043 1.00 85.44 107 ILE A O 1
ATOM 822 N N . SER A 1 108 ? 8.853 7.249 2.890 1.00 86.50 108 SER A N 1
ATOM 823 C CA . SER A 1 108 ? 8.749 8.519 2.166 1.00 86.50 108 SER A CA 1
ATOM 824 C C . SER A 1 108 ? 8.096 8.335 0.798 1.00 86.50 108 SER A C 1
ATOM 826 O O . SER A 1 108 ? 7.229 9.119 0.413 1.00 86.50 108 SER A O 1
ATOM 828 N N . PHE A 1 109 ? 8.453 7.262 0.088 1.00 87.44 109 PHE A N 1
ATOM 829 C CA . PHE A 1 109 ? 7.862 6.913 -1.199 1.00 87.44 109 PHE A CA 1
ATOM 830 C C . PHE A 1 109 ? 6.361 6.630 -1.080 1.00 87.44 109 PHE A C 1
ATOM 832 O O . PHE A 1 109 ? 5.574 7.205 -1.832 1.00 87.44 109 PHE A O 1
ATOM 839 N N . ILE A 1 110 ? 5.955 5.794 -0.118 1.00 89.69 110 ILE A N 1
ATOM 840 C CA . ILE A 1 110 ? 4.545 5.442 0.093 1.00 89.69 110 ILE A CA 1
ATOM 841 C C . ILE A 1 110 ? 3.737 6.667 0.528 1.00 89.69 110 ILE A C 1
ATOM 843 O O . ILE A 1 110 ? 2.635 6.874 0.025 1.00 89.69 110 ILE A O 1
ATOM 847 N N . LYS A 1 111 ? 4.287 7.520 1.402 1.00 89.94 111 LYS A N 1
ATOM 848 C CA . LYS A 1 111 ? 3.641 8.783 1.788 1.00 89.94 111 LYS A CA 1
ATOM 849 C C . LYS A 1 111 ? 3.442 9.711 0.598 1.00 89.94 111 LYS A C 1
ATOM 851 O O . LYS A 1 111 ? 2.332 10.186 0.385 1.00 89.94 111 LYS A O 1
ATOM 856 N N . SER A 1 112 ? 4.492 9.914 -0.196 1.00 89.56 112 SER A N 1
ATOM 857 C CA . SER A 1 112 ? 4.418 10.716 -1.419 1.00 89.56 112 SER A CA 1
ATOM 858 C C . SER A 1 112 ? 3.381 10.152 -2.391 1.00 89.56 112 SER A C 1
ATOM 860 O O . SER A 1 112 ? 2.625 10.913 -2.987 1.00 89.56 112 SER A O 1
ATOM 862 N N . LEU A 1 113 ? 3.306 8.824 -2.531 1.00 88.50 113 LEU A N 1
ATOM 863 C CA . LEU A 1 113 ? 2.304 8.164 -3.361 1.00 88.50 113 LEU A CA 1
ATOM 864 C C . LEU A 1 113 ? 0.886 8.418 -2.840 1.00 88.50 113 LEU A C 1
ATOM 866 O O . LEU A 1 113 ? 0.035 8.834 -3.624 1.00 88.50 113 LEU A O 1
ATOM 870 N N . ALA A 1 114 ? 0.639 8.215 -1.545 1.00 90.75 114 ALA A N 1
ATOM 871 C CA . ALA A 1 114 ? -0.661 8.448 -0.916 1.00 90.75 114 ALA A CA 1
ATOM 872 C C . ALA A 1 114 ? -1.122 9.906 -1.074 1.00 90.75 114 ALA A C 1
ATOM 874 O O . ALA A 1 114 ? -2.269 10.168 -1.429 1.00 90.75 114 ALA A O 1
ATOM 875 N N . GLU A 1 115 ? -0.211 10.858 -0.862 1.00 89.81 115 GLU A N 1
ATOM 876 C CA . GLU A 1 115 ? -0.490 12.287 -0.988 1.00 89.81 115 GLU A CA 1
ATOM 877 C C . GLU A 1 115 ? -0.794 12.683 -2.435 1.00 89.81 115 GLU A C 1
ATOM 879 O O . GLU A 1 115 ? -1.797 13.349 -2.699 1.00 89.81 115 GLU A O 1
ATOM 884 N N . PHE A 1 116 ? 0.040 12.234 -3.374 1.00 86.31 116 PHE A N 1
ATOM 885 C CA . PHE A 1 116 ? -0.099 12.566 -4.786 1.00 86.31 116 PHE A CA 1
ATOM 886 C C . PHE A 1 116 ? -1.354 11.946 -5.411 1.00 86.31 116 PHE A C 1
ATOM 888 O O . PHE A 1 116 ? -2.056 12.607 -6.170 1.00 86.31 116 PHE A O 1
ATOM 895 N N . SER A 1 117 ? -1.657 10.690 -5.074 1.00 86.88 117 SER A N 1
ATOM 896 C CA . SER A 1 117 ? -2.839 9.987 -5.593 1.00 86.88 117 SER A CA 1
ATOM 897 C C . SER A 1 117 ? -4.120 10.271 -4.804 1.00 86.88 117 SER A C 1
ATOM 899 O O . SER A 1 117 ? -5.199 9.932 -5.278 1.00 86.88 117 SER A O 1
ATOM 901 N N . ARG A 1 118 ? -4.021 10.912 -3.630 1.00 90.12 118 ARG A N 1
ATOM 902 C CA . ARG A 1 118 ? -5.144 11.188 -2.715 1.00 90.12 118 ARG A CA 1
ATOM 903 C C . ARG A 1 118 ? -5.922 9.928 -2.312 1.00 90.12 118 ARG A C 1
ATOM 905 O O . ARG A 1 118 ? -7.134 9.989 -2.116 1.00 90.12 118 ARG A O 1
ATOM 912 N N . ILE A 1 119 ? -5.226 8.801 -2.146 1.00 92.50 119 ILE A N 1
ATOM 913 C CA . ILE A 1 119 ? -5.828 7.528 -1.726 1.00 92.50 119 ILE A CA 1
ATOM 914 C C . ILE A 1 119 ? -5.369 7.121 -0.321 1.00 92.50 119 ILE A C 1
ATOM 916 O O . ILE A 1 119 ? -4.218 7.372 0.052 1.00 92.50 119 ILE A O 1
ATOM 920 N N . PRO A 1 120 ? -6.222 6.433 0.456 1.00 93.81 120 PRO A N 1
ATOM 921 C CA . PRO A 1 120 ? -5.777 5.717 1.640 1.00 93.81 120 PRO A CA 1
ATOM 922 C C . PRO A 1 120 ? -4.809 4.586 1.263 1.00 93.81 120 PRO A C 1
ATOM 924 O O . PRO A 1 120 ? -5.011 3.866 0.281 1.00 93.81 120 PRO A O 1
ATOM 927 N N . VAL A 1 121 ? -3.774 4.409 2.085 1.00 94.19 121 VAL A N 1
ATOM 928 C CA . VAL A 1 121 ? -2.842 3.280 1.995 1.00 94.19 121 VAL A CA 1
ATOM 929 C C . VAL A 1 121 ? -2.906 2.488 3.294 1.00 94.19 121 VAL A C 1
ATOM 931 O O . VAL A 1 121 ? -2.649 3.031 4.368 1.00 94.19 121 VAL A O 1
ATOM 934 N N . LEU A 1 122 ? -3.243 1.204 3.187 1.00 94.56 122 LEU A N 1
ATOM 935 C CA . LEU A 1 122 ? -3.267 0.255 4.291 1.00 94.56 122 LEU A CA 1
ATOM 936 C C . LEU A 1 122 ? -2.028 -0.635 4.216 1.00 94.56 122 LEU A C 1
ATOM 938 O O . LEU A 1 122 ? -1.766 -1.258 3.191 1.00 94.56 122 LEU A O 1
ATOM 942 N N . VAL A 1 123 ? -1.280 -0.711 5.311 1.00 91.56 123 VAL A N 1
ATOM 943 C CA . VAL A 1 123 ? -0.085 -1.553 5.415 1.00 91.56 123 VAL A CA 1
ATOM 944 C C . VAL A 1 123 ? -0.278 -2.528 6.564 1.00 91.56 123 VAL A C 1
ATOM 946 O O . VAL A 1 123 ? -0.544 -2.103 7.689 1.00 91.56 123 VAL A O 1
ATOM 949 N N . THR A 1 124 ? -0.123 -3.823 6.298 1.00 90.94 124 THR A N 1
ATOM 950 C CA . THR A 1 124 ? -0.115 -4.837 7.356 1.00 90.94 124 THR A CA 1
ATOM 951 C C . THR A 1 124 ? 1.297 -4.986 7.918 1.00 90.94 124 THR A C 1
ATOM 953 O O . THR A 1 124 ? 2.309 -4.836 7.219 1.00 90.94 124 THR A O 1
ATOM 956 N N . ASN A 1 125 ? 1.377 -5.303 9.204 1.00 88.00 125 ASN A N 1
ATOM 957 C CA . ASN A 1 125 ? 2.633 -5.558 9.889 1.00 88.00 125 ASN A CA 1
ATOM 958 C C . ASN A 1 125 ? 2.524 -6.854 10.692 1.00 88.00 125 ASN A C 1
ATOM 960 O O . ASN A 1 125 ? 1.456 -7.173 11.212 1.00 88.00 125 ASN A O 1
ATOM 964 N N . GLN A 1 126 ? 3.640 -7.564 10.813 1.00 83.88 126 GLN A N 1
ATOM 965 C CA . GLN A 1 126 ? 3.753 -8.768 11.626 1.00 83.88 126 GLN A CA 1
ATOM 966 C C . GLN A 1 126 ? 4.284 -8.429 13.027 1.00 83.88 126 GLN A C 1
ATOM 968 O O . GLN A 1 126 ? 4.962 -7.418 13.233 1.00 83.88 126 GLN A O 1
ATOM 973 N N . VAL A 1 127 ? 3.976 -9.285 14.000 1.00 80.44 127 VAL A N 1
ATOM 974 C CA . VAL A 1 127 ? 4.518 -9.229 15.366 1.00 80.44 127 VAL A CA 1
ATOM 975 C C . VAL A 1 127 ? 5.624 -10.268 15.520 1.00 80.44 127 VAL A C 1
ATOM 977 O O . VAL A 1 127 ? 5.514 -11.379 15.005 1.00 80.44 127 VAL A O 1
ATOM 980 N N . ARG A 1 128 ? 6.701 -9.894 16.211 1.00 72.56 128 ARG A N 1
ATOM 981 C CA . ARG A 1 128 ? 7.831 -10.767 16.553 1.00 72.56 128 ARG A CA 1
ATOM 982 C C . ARG A 1 128 ? 7.932 -10.890 18.067 1.00 72.56 128 ARG A C 1
ATOM 984 O O . ARG A 1 128 ? 7.684 -9.917 18.775 1.00 72.56 128 ARG A O 1
ATOM 991 N N . SER A 1 129 ? 8.328 -12.066 18.545 1.00 69.56 129 SER A N 1
ATOM 992 C CA . SER A 1 129 ? 8.679 -12.258 19.952 1.00 69.56 129 SER A CA 1
ATOM 993 C C . SER A 1 129 ? 10.056 -11.658 20.219 1.00 69.56 129 SER A C 1
ATOM 995 O O . SER A 1 129 ? 11.017 -11.984 19.518 1.00 69.56 129 SER A O 1
ATOM 997 N N . GLN A 1 130 ? 10.167 -10.800 21.230 1.00 60.53 130 GLN A N 1
ATOM 998 C CA . GLN A 1 130 ? 11.453 -10.326 21.729 1.00 60.53 130 GLN A CA 1
ATOM 999 C C . GLN A 1 130 ? 12.134 -11.476 22.486 1.00 60.53 130 GLN A C 1
ATOM 1001 O O . GLN A 1 130 ? 11.684 -11.884 23.553 1.00 60.53 130 GLN A O 1
ATOM 1006 N N . SER A 1 131 ? 13.205 -12.035 21.916 1.00 48.03 131 SER A N 1
ATOM 1007 C CA . SER A 1 131 ? 14.140 -12.853 22.695 1.00 48.03 131 SER A CA 1
ATOM 1008 C C . SER A 1 131 ? 14.894 -11.921 23.647 1.00 48.03 131 SER A C 1
ATOM 1010 O O . SER A 1 131 ? 15.255 -10.813 23.251 1.00 48.03 131 SER A O 1
ATOM 1012 N N . TYR A 1 132 ? 15.104 -12.355 24.888 1.00 48.53 132 TYR A N 1
ATOM 1013 C CA . TYR A 1 132 ? 15.509 -11.592 26.084 1.00 48.53 132 TYR A CA 1
ATOM 1014 C C . TYR A 1 132 ? 16.797 -10.728 25.972 1.00 48.53 132 TYR A C 1
ATOM 1016 O O . TYR A 1 132 ? 17.184 -10.086 26.939 1.00 48.53 132 TYR A O 1
ATOM 1024 N N . ASN A 1 133 ? 17.460 -10.660 24.813 1.00 44.25 133 ASN A N 1
ATOM 1025 C CA . ASN A 1 133 ? 18.776 -10.032 24.648 1.00 44.25 133 ASN A CA 1
ATOM 1026 C C . ASN A 1 133 ? 18.823 -8.706 23.867 1.00 44.25 133 ASN A C 1
ATOM 1028 O O . ASN A 1 133 ? 19.905 -8.141 23.733 1.00 44.25 133 ASN A O 1
ATOM 1032 N N . GLU A 1 134 ? 17.705 -8.165 23.379 1.00 43.31 134 GLU A N 1
ATOM 1033 C CA . GLU A 1 134 ? 17.693 -6.830 22.752 1.00 43.31 134 GLU A CA 1
ATOM 1034 C C . GLU A 1 134 ? 16.814 -5.868 23.555 1.00 43.31 134 GLU A C 1
ATOM 1036 O O . GLU A 1 134 ? 15.614 -5.743 23.319 1.00 43.31 134 GLU A O 1
ATOM 1041 N N . VAL A 1 135 ? 17.417 -5.174 24.524 1.00 37.56 135 VAL A N 1
ATOM 1042 C CA . VAL A 1 135 ? 16.782 -4.091 25.287 1.00 37.56 135 VAL A CA 1
ATOM 1043 C C . VAL A 1 135 ? 16.484 -2.921 24.341 1.00 37.56 135 VAL A C 1
ATOM 1045 O O . VAL A 1 135 ? 17.340 -2.087 24.068 1.00 37.56 135 VAL A O 1
ATOM 1048 N N . CYS A 1 136 ? 15.254 -2.835 23.840 1.00 42.91 136 CYS A N 1
ATOM 1049 C CA . CYS A 1 136 ? 14.697 -1.584 23.326 1.00 42.91 136 CYS A CA 1
ATOM 1050 C C . CYS A 1 136 ? 13.799 -0.995 24.412 1.00 42.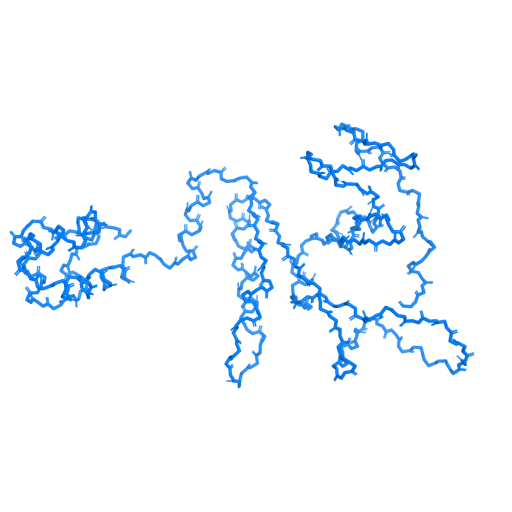91 136 CYS A C 1
ATOM 1052 O O . CYS A 1 136 ? 12.578 -1.125 24.373 1.00 42.91 136 CYS A O 1
ATOM 1054 N N . GLN A 1 137 ? 14.432 -0.396 25.418 1.00 35.75 137 GLN A N 1
ATOM 1055 C CA . GLN A 1 137 ? 13.757 0.391 26.441 1.00 35.75 137 GLN A CA 1
ATOM 1056 C C . GLN A 1 137 ? 13.146 1.615 25.751 1.00 35.75 137 GLN A C 1
ATOM 1058 O O . GLN A 1 137 ? 13.861 2.428 25.159 1.00 35.75 137 GLN A O 1
ATOM 1063 N N . TYR A 1 138 ? 11.817 1.719 25.740 1.00 46.22 138 TYR A N 1
ATOM 1064 C CA . TYR A 1 138 ? 11.164 2.889 25.166 1.00 46.22 138 TYR A CA 1
ATOM 1065 C C . TYR A 1 138 ? 11.480 4.103 26.040 1.00 46.22 138 TYR A C 1
ATOM 1067 O O . TYR A 1 138 ? 11.328 4.049 27.255 1.00 46.22 138 TYR A O 1
ATOM 1075 N N . SER A 1 139 ? 11.854 5.228 25.437 1.00 39.69 139 SER A N 1
ATOM 1076 C CA . SER A 1 139 ? 12.192 6.462 26.164 1.00 39.69 139 SER A CA 1
ATOM 1077 C C . SER A 1 139 ? 11.024 7.083 26.949 1.00 39.69 139 SER A C 1
ATOM 1079 O O . SER A 1 139 ? 11.239 8.027 27.702 1.00 39.69 139 SER A O 1
ATOM 1081 N N . PHE A 1 140 ? 9.800 6.561 26.809 1.00 43.66 140 PHE A N 1
ATOM 1082 C CA . PHE A 1 140 ? 8.644 6.940 27.628 1.00 43.66 140 PHE A CA 1
ATOM 1083 C C . PHE A 1 140 ? 8.354 5.963 28.784 1.00 43.66 140 PHE A C 1
ATOM 1085 O O . PHE A 1 140 ? 7.521 6.271 29.634 1.00 43.66 140 PHE A O 1
ATOM 1092 N N . GLN A 1 141 ? 9.017 4.799 28.841 1.00 45.81 141 GLN A N 1
ATOM 1093 C CA . GLN A 1 141 ? 8.945 3.899 29.993 1.00 45.81 141 GLN A CA 1
ATOM 1094 C C . GLN A 1 141 ? 9.857 4.451 31.090 1.00 45.81 141 GLN A C 1
ATOM 1096 O O . GLN A 1 141 ? 11.060 4.201 31.123 1.00 45.81 141 GLN A O 1
ATOM 1101 N N . VAL A 1 142 ? 9.265 5.259 31.967 1.00 33.06 142 VAL A N 1
ATOM 1102 C CA . VAL A 1 142 ? 9.890 5.754 33.196 1.00 33.06 142 VAL A CA 1
ATOM 1103 C C . VAL A 1 142 ? 10.458 4.564 33.976 1.00 33.06 142 VAL A C 1
ATOM 1105 O O . VAL A 1 142 ? 9.730 3.617 34.270 1.00 33.06 142 VAL A O 1
ATOM 1108 N N . GLN A 1 143 ? 11.751 4.615 34.316 1.00 41.25 143 GLN A N 1
ATOM 1109 C CA . GLN A 1 143 ? 12.377 3.707 35.279 1.00 41.25 143 GLN A CA 1
ATOM 1110 C C . GLN A 1 143 ? 11.636 3.826 36.616 1.00 41.25 143 GLN A C 1
ATOM 1112 O O . GLN A 1 143 ? 11.895 4.737 37.401 1.00 41.25 143 GLN A O 1
ATOM 1117 N N . ARG A 1 144 ? 10.691 2.922 36.881 1.00 39.00 144 ARG A N 1
ATOM 1118 C CA . ARG A 1 144 ? 10.245 2.664 38.249 1.00 39.00 144 ARG A CA 1
ATOM 1119 C C . ARG A 1 144 ? 11.272 1.735 38.881 1.00 39.00 144 ARG A C 1
ATOM 1121 O O . ARG A 1 144 ? 11.215 0.526 38.693 1.00 39.00 144 ARG A O 1
ATOM 1128 N N . ASN A 1 145 ? 12.226 2.329 39.589 1.00 41.88 145 ASN A N 1
ATOM 1129 C CA . ASN A 1 145 ? 12.898 1.627 40.671 1.00 41.88 145 ASN A CA 1
ATOM 1130 C C . ASN A 1 145 ? 11.856 1.446 41.771 1.00 41.88 145 ASN A C 1
ATOM 1132 O O . ASN A 1 145 ? 11.571 2.400 42.488 1.00 41.88 145 ASN A O 1
ATOM 1136 N N . ASP A 1 146 ? 11.268 0.261 41.868 1.00 36.03 146 ASP A N 1
ATOM 1137 C CA . ASP A 1 146 ? 10.672 -0.162 43.126 1.00 36.03 146 ASP A CA 1
ATOM 1138 C C . ASP A 1 146 ? 10.918 -1.658 43.307 1.00 36.03 146 ASP A C 1
ATOM 1140 O O . ASP A 1 146 ? 10.479 -2.496 42.517 1.00 36.03 146 ASP A O 1
ATOM 1144 N N . GLU A 1 147 ? 11.729 -1.962 44.314 1.00 45.34 147 GLU A N 1
ATOM 1145 C CA . GLU A 1 147 ? 12.007 -3.305 44.788 1.00 45.34 147 GLU A CA 1
ATOM 1146 C C . GLU A 1 147 ? 10.776 -3.780 45.555 1.00 45.34 147 GLU A C 1
ATOM 1148 O O . GLU A 1 147 ? 10.576 -3.410 46.706 1.00 45.34 147 GLU A O 1
ATOM 1153 N N . THR A 1 148 ? 9.925 -4.596 44.941 1.00 36.78 148 THR A N 1
ATOM 1154 C CA . THR A 1 148 ? 8.992 -5.435 45.701 1.00 36.78 148 THR A CA 1
ATOM 1155 C C . THR A 1 148 ? 8.645 -6.683 44.903 1.00 36.78 148 THR A C 1
ATOM 1157 O O . THR A 1 148 ? 8.159 -6.630 43.775 1.00 36.78 148 THR A O 1
ATOM 1160 N N . GLN A 1 149 ? 8.983 -7.821 45.507 1.00 47.22 149 GLN A N 1
ATOM 1161 C CA . GLN A 1 149 ? 8.617 -9.161 45.076 1.00 47.22 149 GLN A CA 1
ATOM 1162 C C . GLN A 1 149 ? 7.095 -9.296 45.042 1.00 47.22 149 GLN A C 1
ATOM 1164 O O . GLN A 1 149 ? 6.456 -9.024 46.050 1.00 47.22 149 GLN A O 1
ATOM 1169 N N . GLU A 1 150 ? 6.555 -9.750 43.914 1.00 36.94 150 GLU A N 1
ATOM 1170 C CA . GLU A 1 150 ? 5.471 -10.737 43.808 1.00 36.94 150 GLU A CA 1
ATOM 1171 C C . GLU A 1 150 ? 5.252 -11.034 42.314 1.00 36.94 150 GLU A C 1
ATOM 1173 O O . GLU A 1 150 ? 5.031 -10.131 41.507 1.00 36.94 150 GLU A O 1
ATOM 1178 N N . GLU A 1 151 ? 5.403 -12.302 41.924 1.00 40.84 151 GLU A N 1
ATOM 1179 C CA . GLU A 1 151 ? 5.163 -12.787 40.563 1.00 40.84 151 GLU A CA 1
ATOM 1180 C C . GLU A 1 151 ? 3.656 -12.890 40.284 1.00 40.84 151 GLU A C 1
ATOM 1182 O O . GLU A 1 151 ? 2.960 -13.648 40.961 1.00 40.84 151 GLU A O 1
ATOM 1187 N N . PRO A 1 152 ? 3.152 -12.265 39.210 1.00 38.00 152 PRO A N 1
ATOM 1188 C CA . PRO A 1 152 ? 2.091 -12.854 38.417 1.00 38.00 152 PRO A CA 1
ATOM 1189 C C . PRO A 1 152 ? 2.705 -13.389 37.121 1.00 38.00 152 PRO A C 1
ATOM 1191 O O . PRO A 1 152 ? 3.528 -12.720 36.493 1.00 38.00 152 PRO A O 1
ATOM 1194 N N . GLU A 1 153 ? 2.305 -14.595 36.720 1.00 38.22 153 GLU A N 1
ATOM 1195 C CA . GLU A 1 153 ? 2.718 -15.275 35.488 1.00 38.22 153 GLU A CA 1
ATOM 1196 C C . GLU A 1 153 ? 2.679 -14.347 34.259 1.00 38.22 153 GLU A C 1
ATOM 1198 O O . GLU A 1 153 ? 1.662 -14.175 33.585 1.00 38.22 153 GLU A O 1
ATOM 1203 N N . LYS A 1 154 ? 3.818 -13.725 33.948 1.00 40.12 154 LYS A N 1
ATOM 1204 C CA . LYS A 1 154 ? 3.978 -12.798 32.829 1.00 40.12 154 LYS A CA 1
ATOM 1205 C C . LYS A 1 154 ? 4.414 -13.579 31.592 1.00 40.12 154 LYS A C 1
ATOM 1207 O O . LYS A 1 154 ? 5.508 -13.386 31.074 1.00 40.12 154 LYS A O 1
ATOM 1212 N N . TYR A 1 155 ? 3.542 -14.458 31.103 1.00 37.31 155 TYR A N 1
ATOM 1213 C CA . TYR A 1 155 ? 3.699 -15.120 29.800 1.00 37.31 155 TYR A CA 1
ATOM 1214 C C . TYR A 1 155 ? 3.268 -14.227 28.619 1.00 37.31 155 TYR A C 1
ATOM 1216 O O . TYR A 1 155 ? 2.906 -14.727 27.559 1.00 37.31 155 TYR A O 1
ATOM 1224 N N . ASP A 1 156 ? 3.352 -12.900 28.748 1.00 43.88 156 ASP A N 1
ATOM 1225 C CA . ASP A 1 156 ? 3.404 -12.025 27.575 1.00 43.88 156 ASP A CA 1
ATOM 1226 C C . ASP A 1 156 ? 4.871 -11.951 27.144 1.00 43.88 156 ASP A C 1
ATOM 1228 O O . ASP A 1 156 ? 5.626 -11.063 27.547 1.00 43.88 156 ASP A O 1
ATOM 1232 N N . SER A 1 157 ? 5.305 -12.926 26.338 1.00 51.06 157 SER A N 1
ATOM 1233 C CA . SER A 1 157 ? 6.526 -12.779 25.544 1.00 51.06 157 SER A CA 1
ATOM 1234 C C . SER A 1 157 ? 6.436 -11.425 24.845 1.00 51.06 157 SER A C 1
ATOM 1236 O O . SER A 1 157 ? 5.522 -11.245 24.044 1.00 51.06 157 SER A O 1
ATOM 1238 N N . HIS A 1 158 ? 7.295 -10.462 25.191 1.00 63.94 158 HIS A N 1
ATOM 1239 C CA . HIS A 1 158 ? 7.179 -9.075 24.735 1.00 63.94 158 HIS A CA 1
ATOM 1240 C C . HIS A 1 158 ? 7.042 -9.024 23.201 1.00 63.94 158 HIS A C 1
ATOM 1242 O O . HIS A 1 158 ? 8.016 -9.178 22.461 1.00 63.94 158 HIS A O 1
ATOM 1248 N N . LEU A 1 159 ? 5.807 -8.868 22.714 1.00 66.62 159 LEU A N 1
ATOM 1249 C CA . LEU A 1 159 ? 5.511 -8.835 21.288 1.00 66.62 159 LEU A CA 1
ATOM 1250 C C . LEU A 1 159 ? 5.842 -7.442 20.765 1.00 66.62 159 LEU A C 1
ATOM 1252 O O . LEU A 1 159 ? 5.291 -6.439 21.221 1.00 66.62 159 LEU A O 1
ATOM 1256 N N . ILE A 1 160 ? 6.727 -7.376 19.776 1.00 71.88 160 ILE A N 1
ATOM 1257 C CA . ILE A 1 160 ? 7.134 -6.122 19.144 1.00 71.88 160 ILE A CA 1
ATOM 1258 C C . ILE A 1 160 ? 6.712 -6.135 17.677 1.00 71.88 160 ILE A C 1
ATOM 1260 O O . ILE A 1 160 ? 6.810 -7.134 16.965 1.00 71.88 160 ILE A O 1
ATOM 1264 N N . ALA A 1 161 ? 6.230 -4.987 17.211 1.00 77.88 161 ALA A N 1
ATOM 1265 C CA . ALA A 1 161 ? 5.917 -4.747 15.810 1.00 77.88 161 ALA A CA 1
ATOM 1266 C C . ALA A 1 161 ? 7.184 -4.848 14.935 1.00 77.88 161 ALA A C 1
ATOM 1268 O O . ALA A 1 161 ? 8.139 -4.104 15.151 1.00 77.88 161 ALA A O 1
ATOM 1269 N N . ALA A 1 162 ? 7.167 -5.695 13.900 1.00 75.88 162 ALA A N 1
ATOM 1270 C CA . ALA A 1 162 ? 8.360 -6.032 13.111 1.00 75.88 162 ALA A CA 1
ATOM 1271 C C . ALA A 1 162 ? 8.996 -4.834 12.383 1.00 75.88 162 ALA A C 1
ATOM 1273 O O . ALA A 1 162 ? 10.214 -4.760 12.261 1.00 75.88 162 ALA A O 1
ATOM 1274 N N . LEU A 1 163 ? 8.183 -3.879 11.923 1.00 75.50 163 LEU A N 1
ATOM 1275 C CA . LEU A 1 163 ? 8.654 -2.678 11.221 1.00 75.50 163 LEU A CA 1
ATOM 1276 C C . LEU A 1 163 ? 9.358 -1.632 12.117 1.00 75.50 163 LEU A C 1
ATOM 1278 O O . LEU A 1 163 ? 9.962 -0.691 11.601 1.00 75.50 163 LEU A O 1
ATOM 1282 N N . GLY A 1 164 ? 9.301 -1.772 13.445 1.00 76.38 164 GLY A N 1
ATOM 1283 C CA . GLY A 1 164 ? 10.027 -0.907 14.379 1.00 76.38 164 GLY A CA 1
ATOM 1284 C C . GLY A 1 164 ? 9.517 0.541 14.498 1.00 76.38 164 GLY A C 1
ATOM 1285 O O . GLY A 1 164 ? 8.452 0.921 14.001 1.00 76.38 164 GLY A O 1
ATOM 1286 N N . ILE A 1 165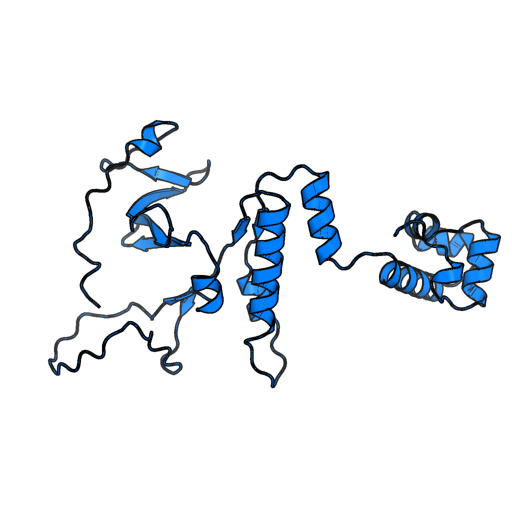 ? 10.296 1.365 15.210 1.00 75.00 165 ILE A N 1
ATOM 1287 C CA . ILE A 1 165 ? 9.880 2.693 15.697 1.00 75.00 165 ILE A CA 1
ATOM 1288 C C . ILE A 1 165 ? 9.658 3.723 14.578 1.00 75.00 165 ILE A C 1
ATOM 1290 O O . ILE A 1 165 ? 8.687 4.477 14.614 1.00 75.00 165 ILE A O 1
ATOM 1294 N N . HIS A 1 166 ? 10.492 3.717 13.535 1.00 77.88 166 HIS A N 1
ATOM 1295 C CA . HIS A 1 166 ? 10.384 4.655 12.411 1.00 77.88 166 HIS A CA 1
ATOM 1296 C C . HIS A 1 166 ? 9.024 4.549 11.711 1.00 77.88 166 HIS A C 1
ATOM 1298 O O . HIS A 1 166 ? 8.366 5.558 11.452 1.00 77.88 166 HIS A O 1
ATOM 1304 N N . TRP A 1 167 ? 8.554 3.322 11.481 1.00 83.12 167 TRP A N 1
ATOM 1305 C CA . TRP A 1 167 ? 7.229 3.073 10.920 1.00 83.12 167 TRP A CA 1
ATOM 1306 C C . TRP A 1 167 ? 6.108 3.461 11.883 1.00 83.12 167 TRP A C 1
ATOM 1308 O O . TRP A 1 167 ? 5.128 4.071 11.457 1.00 83.12 167 TRP A O 1
ATOM 1318 N N . ALA A 1 168 ? 6.265 3.193 13.184 1.00 80.69 168 ALA A N 1
ATOM 1319 C CA . ALA A 1 168 ? 5.285 3.597 14.193 1.00 80.69 168 ALA A CA 1
ATOM 1320 C C . ALA A 1 168 ? 5.074 5.126 14.234 1.00 80.69 168 ALA A C 1
ATOM 1322 O O . ALA A 1 168 ? 3.942 5.597 14.397 1.00 80.69 168 ALA A O 1
ATOM 1323 N N . HIS A 1 169 ? 6.130 5.918 14.028 1.00 83.50 169 HIS A N 1
ATOM 1324 C CA . HIS A 1 169 ? 6.008 7.374 13.908 1.00 83.50 169 HIS A CA 1
ATOM 1325 C C . HIS A 1 169 ? 5.481 7.818 12.543 1.00 83.50 169 HIS A C 1
ATOM 1327 O O . HIS A 1 169 ? 4.728 8.791 12.478 1.00 83.50 169 HIS A O 1
ATOM 1333 N N . ALA A 1 170 ? 5.810 7.097 11.474 1.00 86.69 170 ALA A N 1
ATOM 1334 C CA . ALA A 1 170 ? 5.423 7.470 10.124 1.00 86.69 170 ALA A CA 1
ATOM 1335 C C . ALA A 1 170 ? 3.932 7.285 9.816 1.00 86.69 170 ALA A C 1
ATOM 1337 O O . ALA A 1 170 ? 3.394 8.071 9.036 1.00 86.69 170 ALA A O 1
ATOM 1338 N N . VAL A 1 171 ? 3.265 6.287 10.399 1.00 90.12 171 VAL A N 1
ATOM 1339 C CA . VAL A 1 171 ? 1.839 6.031 10.138 1.00 90.12 171 VAL A CA 1
ATOM 1340 C C . VAL A 1 171 ? 0.934 7.075 10.792 1.00 90.12 171 VAL A C 1
ATOM 1342 O O . VAL A 1 171 ? 1.194 7.523 11.912 1.00 90.12 171 VAL A O 1
ATOM 1345 N N . THR A 1 172 ? -0.148 7.440 10.106 1.00 93.12 172 THR A N 1
ATOM 1346 C CA . THR A 1 172 ? -1.161 8.376 10.620 1.00 93.12 172 THR A CA 1
ATOM 1347 C C . THR A 1 172 ? -2.109 7.684 11.594 1.00 93.12 172 THR A C 1
ATOM 1349 O O . THR A 1 172 ? -2.345 8.187 12.688 1.00 93.12 172 THR A O 1
ATOM 1352 N N . VAL A 1 173 ? -2.605 6.502 11.219 1.00 92.81 173 VAL A N 1
ATOM 1353 C CA . VAL A 1 173 ? -3.486 5.672 12.046 1.00 92.81 173 VAL A CA 1
ATOM 1354 C C . VAL A 1 173 ? -2.825 4.316 12.263 1.00 92.81 173 VAL A C 1
ATOM 1356 O O . VAL A 1 173 ? -2.314 3.719 11.316 1.00 92.81 173 VAL A O 1
ATOM 1359 N N . ARG A 1 174 ? -2.822 3.832 13.507 1.00 91.38 174 ARG A N 1
ATOM 1360 C CA . ARG A 1 174 ? -2.339 2.494 13.866 1.00 91.38 174 ARG A CA 1
ATOM 1361 C C . ARG A 1 174 ? -3.469 1.707 14.510 1.00 91.38 174 ARG A C 1
ATOM 1363 O O . ARG A 1 174 ? -3.918 2.061 15.599 1.00 91.38 174 ARG A O 1
ATOM 1370 N N . LEU A 1 175 ? -3.872 0.631 13.843 1.00 91.62 175 LEU A N 1
ATOM 1371 C CA . LEU A 1 175 ? -4.800 -0.358 14.375 1.00 91.62 175 LEU A CA 1
ATOM 1372 C C . LEU A 1 175 ? -4.013 -1.565 14.891 1.00 91.62 175 LEU A C 1
ATOM 1374 O O . LEU A 1 175 ? -3.058 -2.003 14.247 1.00 91.62 175 LEU A O 1
ATOM 1378 N N . VAL A 1 176 ? -4.392 -2.079 16.056 1.00 89.12 176 VAL A N 1
ATOM 1379 C CA . VAL A 1 176 ? -3.812 -3.284 16.658 1.00 89.12 176 VAL A CA 1
ATOM 1380 C C . VAL A 1 176 ? -4.922 -4.313 16.794 1.00 89.12 176 VAL A C 1
ATOM 1382 O O . VAL A 1 176 ? -5.948 -4.030 17.4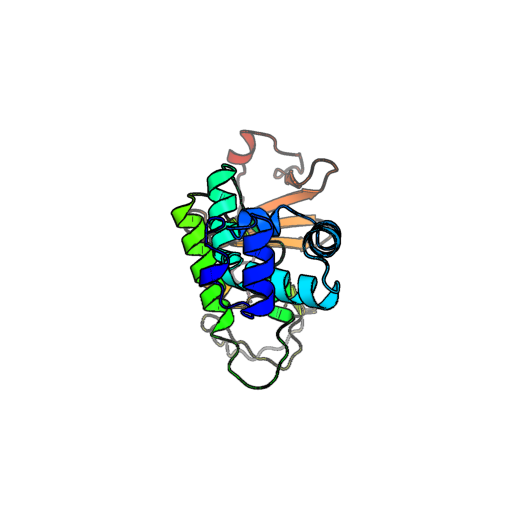03 1.00 89.12 176 VAL A O 1
ATOM 1385 N N . LEU A 1 177 ? -4.728 -5.485 16.195 1.00 89.69 177 LEU A N 1
ATOM 1386 C CA . LEU A 1 177 ? -5.659 -6.600 16.295 1.00 89.69 177 LEU A CA 1
ATOM 1387 C C . LEU A 1 177 ? -5.138 -7.553 17.368 1.00 89.69 177 LEU A C 1
ATOM 1389 O O . LEU A 1 177 ? -4.006 -8.023 17.273 1.00 89.69 177 LEU A O 1
ATOM 1393 N N . GLU A 1 178 ? -5.957 -7.829 18.377 1.00 84.38 178 GLU A N 1
ATOM 1394 C CA . GLU A 1 178 ? -5.617 -8.722 19.486 1.00 84.38 178 GLU A CA 1
ATOM 1395 C C . GLU A 1 178 ? -6.685 -9.803 19.650 1.00 84.38 178 GLU A C 1
ATOM 1397 O O . GLU A 1 178 ? -7.869 -9.556 19.423 1.00 84.38 178 GLU A O 1
ATOM 1402 N N . ALA A 1 179 ? -6.266 -10.993 20.080 1.00 84.56 179 ALA A N 1
ATOM 1403 C CA . ALA A 1 179 ? -7.156 -12.061 20.512 1.00 84.56 179 ALA A CA 1
ATOM 1404 C C . ALA A 1 179 ? -6.842 -12.395 21.976 1.00 84.56 179 ALA A C 1
ATOM 1406 O O . ALA A 1 179 ? -5.715 -12.775 22.288 1.00 84.56 179 ALA A O 1
ATOM 1407 N N . LYS A 1 180 ? -7.822 -12.236 22.869 1.00 78.62 180 LYS A N 1
ATOM 1408 C CA . LYS A 1 180 ? -7.703 -12.533 24.304 1.00 78.62 180 LYS A CA 1
ATOM 1409 C C . LYS A 1 180 ? -8.889 -13.380 24.741 1.00 78.62 180 LYS A C 1
ATOM 1411 O O . LYS A 1 180 ? -10.024 -13.038 24.433 1.00 78.62 180 LYS A O 1
ATOM 1416 N N . LEU A 1 181 ? -8.621 -14.487 25.440 1.00 80.38 181 LEU A N 1
ATOM 1417 C CA . LEU A 1 181 ? -9.649 -15.388 25.990 1.00 80.38 181 LEU A CA 1
ATOM 1418 C C . LEU A 1 181 ? -10.710 -15.833 24.956 1.00 80.38 181 LEU A C 1
ATOM 1420 O O . LEU A 1 181 ? -11.883 -15.975 25.274 1.00 80.38 181 LEU A O 1
ATOM 1424 N N . GLY A 1 182 ? -10.302 -16.027 23.696 1.00 78.94 182 GLY A N 1
ATOM 1425 C CA . GLY A 1 182 ? -11.196 -16.422 22.597 1.00 78.94 182 GLY A CA 1
ATOM 1426 C C . GLY A 1 182 ? -11.961 -15.273 21.925 1.00 78.94 182 GLY A C 1
ATOM 1427 O O . GLY A 1 182 ? -12.546 -15.486 20.865 1.00 78.94 182 GLY A O 1
ATOM 1428 N N . GLN A 1 183 ? -11.900 -14.055 22.466 1.00 80.31 183 GLN A N 1
ATOM 1429 C CA . GLN A 1 183 ? -12.523 -12.863 21.891 1.00 80.31 183 GLN A CA 1
ATOM 1430 C C . GLN A 1 183 ? -11.492 -12.007 21.147 1.00 80.31 183 GLN A C 1
ATOM 1432 O O . GLN A 1 183 ? -10.311 -11.976 21.507 1.00 80.31 183 GLN A O 1
ATOM 1437 N N . ARG A 1 184 ? -11.913 -11.330 20.072 1.00 87.31 184 ARG A N 1
ATOM 1438 C CA . ARG A 1 184 ? -11.025 -10.513 19.234 1.00 87.31 184 ARG A CA 1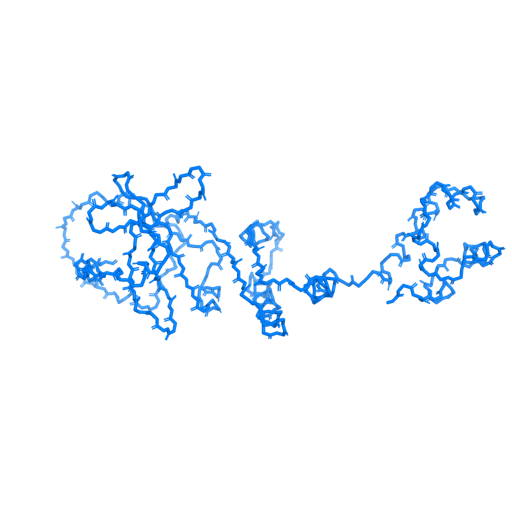
ATOM 1439 C C . ARG A 1 184 ? -11.391 -9.041 19.322 1.00 87.31 184 ARG A C 1
ATOM 1441 O O . ARG A 1 184 ? -12.567 -8.691 19.321 1.00 87.31 184 ARG A O 1
ATOM 1448 N N . TYR A 1 185 ? -10.368 -8.194 19.349 1.00 84.56 185 TYR A N 1
ATOM 1449 C CA . TYR A 1 185 ? -10.511 -6.749 19.476 1.00 84.56 185 TYR A CA 1
ATOM 1450 C C . TYR A 1 185 ? -9.640 -6.011 18.461 1.00 84.56 185 TYR A C 1
ATOM 1452 O O . TYR A 1 185 ? -8.485 -6.380 18.237 1.00 84.56 185 TYR A O 1
ATOM 1460 N N . ILE A 1 186 ? -10.180 -4.945 17.874 1.00 88.75 186 ILE A N 1
ATOM 1461 C CA . ILE A 1 186 ? -9.426 -3.948 17.109 1.00 88.75 186 ILE A CA 1
ATOM 1462 C C . ILE A 1 186 ? -9.248 -2.723 17.998 1.00 88.75 186 ILE A C 1
ATOM 1464 O O . ILE A 1 186 ? -10.222 -2.089 18.396 1.00 88.75 186 ILE A O 1
ATOM 1468 N N . LYS A 1 187 ? -7.998 -2.358 18.275 1.00 86.81 187 LYS A N 1
ATOM 1469 C CA . LYS A 1 187 ? -7.639 -1.168 19.046 1.00 86.81 187 LYS A CA 1
ATOM 1470 C C . LYS A 1 187 ? -7.097 -0.068 18.153 1.00 86.81 187 LYS A C 1
ATOM 1472 O O . LYS A 1 187 ? -6.207 -0.307 17.338 1.00 86.81 187 LYS A O 1
ATOM 1477 N N . VAL A 1 188 ? -7.555 1.159 18.367 1.00 87.62 188 VAL A N 1
ATOM 1478 C CA . VAL A 1 188 ? -6.956 2.367 17.795 1.00 87.62 188 VAL A CA 1
ATOM 1479 C C . VAL A 1 188 ? -5.794 2.785 18.693 1.00 87.62 188 VAL A C 1
ATOM 1481 O O . VAL A 1 188 ? -5.983 3.465 19.692 1.00 87.62 188 VAL A O 1
ATOM 1484 N N . ALA A 1 189 ? -4.576 2.358 18.363 1.00 84.94 189 ALA A N 1
ATOM 1485 C CA . ALA A 1 189 ? -3.385 2.667 19.162 1.00 84.94 189 ALA A CA 1
ATOM 1486 C C . ALA A 1 189 ? -2.786 4.048 18.847 1.00 84.94 189 ALA A C 1
ATOM 1488 O O . ALA A 1 189 ? -2.060 4.615 19.658 1.00 84.94 189 ALA A O 1
ATOM 1489 N N . LYS A 1 190 ? -3.049 4.584 17.650 1.00 88.44 190 LYS A N 1
ATOM 1490 C CA . LYS A 1 190 ? -2.624 5.926 17.231 1.00 88.44 190 LYS A CA 1
ATOM 1491 C C . LYS A 1 190 ? -3.622 6.478 16.225 1.00 88.44 190 LYS A C 1
ATOM 1493 O O . LYS A 1 190 ? -3.934 5.792 15.255 1.00 88.44 190 LYS A O 1
ATOM 1498 N N . SER A 1 191 ? -4.079 7.706 16.433 1.00 90.31 191 SER A N 1
ATOM 1499 C CA . SER A 1 191 ? -4.873 8.478 15.477 1.00 90.31 191 SER A CA 1
ATOM 1500 C C . SER A 1 191 ? -4.735 9.971 15.808 1.00 90.31 191 SER A C 1
ATOM 1502 O O . SER A 1 191 ? -4.671 10.309 16.988 1.00 90.31 191 SER A O 1
ATOM 1504 N N . PRO A 1 192 ? -4.677 10.876 14.813 1.00 88.38 192 PRO A N 1
ATOM 1505 C CA . PRO A 1 192 ? -4.684 12.319 15.062 1.00 88.38 192 PRO A CA 1
ATOM 1506 C C . PRO A 1 192 ? -6.065 12.853 15.472 1.00 88.38 192 PRO A C 1
ATOM 1508 O O . PRO A 1 192 ? -6.155 13.975 15.953 1.00 88.38 192 PRO A O 1
ATOM 1511 N N . ILE A 1 193 ? -7.131 12.080 15.240 1.00 87.25 193 ILE A N 1
ATOM 1512 C CA . ILE A 1 193 ? -8.523 12.524 15.410 1.00 87.25 193 ILE A CA 1
ATOM 1513 C C . ILE A 1 193 ? -9.309 11.689 16.421 1.00 87.25 193 ILE A C 1
ATOM 1515 O O . ILE A 1 193 ? -10.304 12.162 16.958 1.00 87.25 193 ILE A O 1
ATOM 1519 N N . SER A 1 194 ? -8.892 10.447 16.671 1.00 80.19 194 SER A N 1
ATOM 1520 C CA . SER A 1 194 ? -9.626 9.505 17.517 1.00 80.19 194 SER A CA 1
ATOM 1521 C C . SER A 1 194 ? -8.830 9.207 18.784 1.00 80.19 194 SER A C 1
ATOM 1523 O O . SER A 1 194 ? -7.628 8.944 18.677 1.00 80.19 194 SER A O 1
ATOM 1525 N N . PRO A 1 195 ? -9.470 9.193 19.965 1.00 81.81 195 PRO A N 1
ATOM 1526 C CA . PRO A 1 195 ? -8.812 8.730 21.178 1.00 81.81 195 PRO A CA 1
ATOM 1527 C C . PRO A 1 195 ? -8.479 7.230 21.078 1.00 81.81 195 PRO A C 1
ATOM 1529 O O . PRO A 1 195 ? -9.038 6.525 20.228 1.00 81.81 195 PRO A O 1
ATOM 1532 N N . PRO A 1 196 ? -7.595 6.716 21.951 1.00 78.94 196 PRO A N 1
ATOM 1533 C CA . PRO A 1 196 ? -7.405 5.283 22.101 1.00 78.94 196 PRO A CA 1
ATOM 1534 C C . PRO A 1 196 ? -8.723 4.587 22.454 1.00 78.94 196 PRO A C 1
ATOM 1536 O O . PRO A 1 196 ? -9.344 4.894 23.468 1.00 78.94 196 PRO A O 1
ATOM 1539 N N . MET A 1 197 ? -9.157 3.666 21.597 1.00 81.75 197 MET A N 1
ATOM 1540 C CA . MET A 1 197 ? -10.427 2.937 21.715 1.00 81.75 197 MET A CA 1
ATOM 1541 C C . MET A 1 197 ? -10.234 1.479 21.305 1.00 81.75 197 MET A C 1
ATOM 1543 O O . MET A 1 197 ? -9.294 1.167 20.573 1.00 81.75 197 MET A O 1
ATOM 1547 N N . SER A 1 198 ? -11.121 0.595 21.762 1.00 81.50 198 SER A N 1
ATOM 1548 C CA . SER A 1 198 ? -11.087 -0.841 21.479 1.00 81.50 198 SER A CA 1
ATOM 1549 C C . SER A 1 198 ? -12.476 -1.324 21.094 1.00 81.50 198 SER A C 1
ATOM 1551 O O . SER A 1 198 ? -13.430 -1.043 21.809 1.00 81.50 198 SER A O 1
ATOM 1553 N N . PHE A 1 199 ? -12.569 -2.072 19.999 1.00 82.94 199 PHE A N 1
ATOM 1554 C CA . PHE A 1 199 ? -13.826 -2.568 19.448 1.00 82.94 199 PHE A CA 1
ATOM 1555 C C . PHE A 1 199 ? -13.789 -4.092 19.350 1.00 82.94 199 PHE A C 1
ATOM 1557 O O . PHE A 1 199 ? -12.862 -4.617 18.722 1.00 82.94 199 PHE A O 1
ATOM 1564 N N . PRO A 1 200 ? -14.750 -4.817 19.943 1.00 85.19 200 PRO A N 1
ATOM 1565 C CA . PRO A 1 200 ? -14.873 -6.246 19.712 1.00 85.19 200 PRO A CA 1
ATOM 1566 C C . PRO A 1 200 ? -15.262 -6.513 18.252 1.00 85.19 200 PRO A C 1
ATOM 1568 O O . PRO A 1 200 ? -16.037 -5.772 17.644 1.00 85.19 200 PRO A O 1
ATOM 1571 N N . PHE A 1 201 ? -14.706 -7.573 17.670 1.00 88.38 201 PHE A N 1
ATOM 1572 C CA . PHE A 1 201 ? -15.053 -7.993 16.316 1.00 88.38 201 PHE A CA 1
ATOM 1573 C C . PHE A 1 201 ? -15.072 -9.512 16.178 1.00 88.38 201 PHE A C 1
ATOM 1575 O O . PHE A 1 201 ? -14.392 -10.234 16.910 1.00 88.38 201 PHE A O 1
ATOM 1582 N N . ASN A 1 202 ? -15.805 -9.994 15.180 1.00 89.56 202 ASN A N 1
ATOM 1583 C CA . ASN A 1 202 ? -15.765 -11.380 14.742 1.00 89.56 202 ASN A CA 1
ATOM 1584 C C . ASN A 1 202 ? -15.345 -11.474 13.268 1.00 89.56 202 ASN A C 1
ATOM 1586 O O . ASN A 1 202 ? -15.473 -10.516 12.504 1.00 89.56 202 ASN A O 1
ATOM 1590 N N . ILE A 1 203 ? -14.830 -12.636 12.866 1.00 90.25 203 ILE A N 1
ATOM 1591 C CA . ILE A 1 203 ? -14.568 -12.940 11.456 1.00 90.25 203 ILE A CA 1
ATOM 1592 C C . ILE A 1 203 ? -15.636 -13.924 10.997 1.00 90.25 203 ILE A C 1
ATOM 1594 O O . ILE A 1 203 ? -15.709 -15.048 11.489 1.00 90.25 203 ILE A O 1
ATOM 1598 N N . THR A 1 204 ? -16.455 -13.485 10.053 1.00 89.19 204 THR A N 1
ATOM 1599 C CA . THR A 1 204 ? -17.494 -14.284 9.406 1.00 89.19 204 THR A CA 1
ATOM 1600 C C . THR A 1 204 ? -17.057 -14.650 7.986 1.00 89.19 204 THR A C 1
ATOM 1602 O O . THR A 1 204 ? -16.033 -14.172 7.493 1.00 89.19 204 THR A O 1
ATOM 1605 N N . ALA A 1 205 ? -17.853 -15.460 7.281 1.00 90.31 205 ALA A N 1
ATOM 1606 C CA . ALA A 1 205 ? -17.625 -15.741 5.860 1.00 90.31 205 ALA A CA 1
ATOM 1607 C C . ALA A 1 205 ? -17.659 -14.474 4.976 1.00 90.31 205 ALA A C 1
ATOM 1609 O O . ALA A 1 205 ? -17.089 -14.471 3.889 1.00 90.31 205 ALA A O 1
ATOM 1610 N N . SER A 1 206 ? -18.287 -13.394 5.454 1.00 87.12 206 SER A N 1
ATOM 1611 C CA . SER A 1 206 ? -18.370 -12.099 4.768 1.00 87.12 206 SER A CA 1
ATOM 1612 C C . SER A 1 206 ? -17.247 -11.126 5.156 1.00 87.12 206 SER A C 1
ATOM 1614 O O . SER A 1 206 ? -17.215 -10.006 4.651 1.00 87.12 206 SER A O 1
ATOM 1616 N N . GLY A 1 207 ? -16.329 -11.526 6.045 1.00 89.25 207 GLY A N 1
ATOM 1617 C CA . GLY A 1 207 ? -15.221 -10.695 6.521 1.00 89.25 207 GLY A CA 1
ATOM 1618 C C . GLY A 1 207 ? -15.368 -10.254 7.980 1.00 89.25 207 GLY A C 1
ATOM 1619 O O . GLY A 1 207 ? -15.849 -11.011 8.822 1.00 89.25 207 GLY A O 1
ATOM 1620 N N . ILE A 1 208 ? -14.891 -9.047 8.297 1.00 88.31 208 ILE A N 1
ATOM 1621 C CA . ILE A 1 208 ? -14.866 -8.503 9.665 1.00 88.31 208 ILE A CA 1
ATOM 1622 C C . ILE A 1 208 ? -16.225 -7.887 10.013 1.00 88.31 208 ILE A C 1
ATOM 1624 O O . ILE A 1 208 ? -16.690 -6.985 9.320 1.00 88.31 208 ILE A O 1
ATOM 1628 N N . ALA A 1 209 ? -16.805 -8.341 11.121 1.00 87.00 209 ALA A N 1
ATOM 1629 C CA . ALA A 1 209 ? -18.039 -7.834 11.709 1.00 87.00 209 ALA A CA 1
ATOM 1630 C C . ALA A 1 209 ? -17.728 -7.181 13.063 1.00 87.00 209 ALA A C 1
ATOM 1632 O O . ALA A 1 209 ? -17.173 -7.844 13.941 1.00 87.00 209 ALA A O 1
ATOM 1633 N N . LEU A 1 210 ? -18.051 -5.896 13.232 1.00 83.81 210 LEU A N 1
ATOM 1634 C CA . LEU A 1 210 ? -17.950 -5.224 14.533 1.00 83.81 210 LEU A CA 1
ATOM 1635 C C . LEU A 1 210 ? -19.131 -5.634 15.411 1.00 83.81 210 LEU A C 1
ATOM 1637 O O . LEU A 1 210 ? -20.239 -5.807 14.903 1.00 83.81 210 LEU A O 1
ATOM 1641 N N . LEU A 1 211 ? -18.878 -5.791 16.706 1.00 79.38 211 LEU A N 1
ATOM 1642 C CA . LEU A 1 211 ? -19.893 -6.171 17.683 1.00 79.38 211 LEU A CA 1
ATOM 1643 C C . LEU A 1 211 ? -20.253 -4.967 18.564 1.00 79.38 211 LEU A C 1
ATOM 1645 O O . LEU A 1 211 ? -19.393 -4.121 18.825 1.00 79.38 211 LEU A O 1
ATOM 1649 N N . ASP A 1 212 ? -21.506 -4.892 19.003 1.00 73.31 212 ASP A N 1
ATOM 1650 C CA . ASP A 1 212 ? -21.919 -4.020 20.106 1.00 73.31 212 ASP A CA 1
ATOM 1651 C C . ASP A 1 212 ? -21.562 -4.623 21.478 1.00 73.31 212 ASP A C 1
ATOM 1653 O O . ASP A 1 212 ? -20.969 -5.705 21.569 1.00 73.31 212 ASP A O 1
ATOM 1657 N N . ASP A 1 213 ? -21.910 -3.904 22.549 1.00 67.25 213 ASP A N 1
ATOM 1658 C CA . ASP A 1 213 ? -21.690 -4.338 23.935 1.00 67.25 213 ASP A CA 1
ATOM 1659 C C . ASP A 1 213 ? -22.471 -5.624 24.282 1.00 67.25 213 ASP A C 1
ATOM 1661 O O . ASP A 1 213 ? -22.057 -6.375 25.166 1.00 67.25 213 ASP A O 1
ATOM 1665 N N . ASP A 1 214 ? -23.544 -5.918 23.541 1.00 67.50 214 ASP A N 1
ATOM 1666 C CA . ASP A 1 214 ? -24.386 -7.110 23.688 1.00 67.50 214 ASP A CA 1
ATOM 1667 C C . ASP A 1 214 ? -23.931 -8.283 22.785 1.00 67.50 214 ASP A C 1
ATOM 1669 O O . ASP A 1 214 ? -24.508 -9.373 22.822 1.00 67.50 214 ASP A O 1
ATOM 1673 N N . GLY A 1 215 ? -22.870 -8.099 21.985 1.00 67.88 215 GLY A N 1
ATOM 1674 C CA . GLY A 1 215 ? -22.301 -9.117 21.096 1.00 67.88 215 GLY A CA 1
ATOM 1675 C C . GLY A 1 215 ? -23.023 -9.291 19.752 1.00 67.88 215 GLY A C 1
ATOM 1676 O O . GLY A 1 215 ? -22.757 -10.264 19.038 1.00 67.88 215 GLY A O 1
ATOM 1677 N N . THR A 1 216 ? -23.909 -8.369 19.383 1.00 72.50 216 THR A N 1
ATOM 1678 C CA . THR A 1 216 ? -24.645 -8.361 18.114 1.00 72.50 216 THR A CA 1
ATOM 1679 C C . THR A 1 216 ? -23.842 -7.654 17.021 1.00 72.50 216 THR A C 1
ATOM 1681 O O . THR A 1 216 ? -23.145 -6.672 17.266 1.00 72.50 216 THR A O 1
ATOM 1684 N N . GLU A 1 217 ? -23.913 -8.161 15.786 1.00 74.75 217 GLU A N 1
ATOM 1685 C CA . GLU A 1 217 ? -23.240 -7.546 14.636 1.00 74.75 217 GLU A CA 1
ATOM 1686 C C . GLU A 1 217 ? -23.849 -6.176 14.301 1.00 74.75 217 GLU A C 1
ATOM 1688 O O . GLU A 1 217 ? -25.019 -6.078 13.931 1.00 74.75 217 GLU A O 1
ATOM 1693 N N . LEU A 1 218 ? -23.018 -5.135 14.331 1.00 68.81 218 LEU A N 1
ATOM 1694 C CA . LEU A 1 218 ? -23.396 -3.782 13.935 1.00 68.81 218 LEU A CA 1
ATOM 1695 C C . LEU A 1 218 ? -23.238 -3.588 12.423 1.00 68.81 218 LEU A C 1
ATOM 1697 O O . LEU A 1 218 ? -22.171 -3.845 11.855 1.00 68.81 218 LEU A O 1
ATOM 1701 N N . ARG A 1 219 ? -24.284 -3.079 11.755 1.00 68.69 219 ARG A N 1
ATOM 1702 C CA . ARG A 1 219 ? -24.285 -2.852 10.298 1.00 68.69 219 ARG A CA 1
ATOM 1703 C C . ARG A 1 219 ? -24.531 -1.385 9.937 1.00 68.69 219 ARG A C 1
ATOM 1705 O O . ARG A 1 219 ? -25.352 -0.682 10.515 1.00 68.69 219 ARG A O 1
ATOM 1712 N N . GLY A 1 220 ? -23.852 -0.908 8.893 1.00 65.06 220 GLY A N 1
ATOM 1713 C CA . GLY A 1 220 ? -24.157 0.385 8.268 1.00 65.06 220 GLY A CA 1
ATOM 1714 C C . GLY A 1 220 ? -23.958 1.600 9.188 1.00 65.06 220 GLY A C 1
ATOM 1715 O O . GLY A 1 220 ? -22.869 1.819 9.710 1.00 65.06 220 GLY A O 1
ATOM 1716 N N . LYS A 1 221 ? -24.993 2.443 9.334 1.00 54.72 221 LYS A N 1
ATOM 1717 C CA . LYS A 1 221 ? -24.922 3.722 10.077 1.00 54.72 221 LYS A CA 1
ATOM 1718 C C . LYS A 1 221 ? -24.758 3.547 11.595 1.00 54.72 221 LYS A C 1
ATOM 1720 O O . LYS A 1 221 ? -24.329 4.494 12.250 1.00 54.72 221 LYS A O 1
ATOM 1725 N N . GLU A 1 222 ? -25.060 2.362 12.120 1.00 56.31 222 GLU A N 1
ATOM 1726 C CA . GLU A 1 222 ? -25.013 2.005 13.548 1.00 56.31 222 GLU A CA 1
ATOM 1727 C C . GLU A 1 222 ? -23.575 1.816 14.063 1.00 56.31 222 GLU A C 1
ATOM 1729 O O . GLU A 1 222 ? -23.318 1.872 15.259 1.00 56.31 222 GLU A O 1
ATOM 1734 N N . ILE A 1 223 ? -22.587 1.704 13.168 1.00 57.06 223 ILE A N 1
ATOM 1735 C CA . ILE A 1 223 ? -21.166 1.713 13.556 1.00 57.06 223 ILE A CA 1
ATOM 1736 C C . ILE A 1 223 ? -20.793 3.047 14.235 1.00 57.06 223 ILE A C 1
ATOM 1738 O O . ILE A 1 223 ? -19.929 3.089 15.106 1.00 57.06 223 ILE A O 1
ATOM 1742 N N . ASN A 1 224 ? -21.469 4.148 13.884 1.00 53.91 224 ASN A N 1
ATOM 1743 C CA . ASN A 1 224 ? -21.216 5.457 14.495 1.00 53.91 224 ASN A CA 1
ATOM 1744 C C . ASN A 1 224 ? -21.788 5.587 15.917 1.00 53.91 224 ASN A C 1
ATOM 1746 O O . ASN A 1 224 ? -21.455 6.551 16.602 1.00 53.91 224 ASN A O 1
ATOM 1750 N N . SER A 1 225 ? -22.657 4.666 16.353 1.00 54.78 225 SER A N 1
ATOM 1751 C CA . SER A 1 225 ? -23.243 4.672 17.699 1.00 54.78 225 SER A CA 1
ATOM 1752 C C . SER A 1 225 ? -22.485 3.803 18.696 1.00 54.78 225 SER A C 1
ATOM 1754 O O . SER A 1 225 ? -22.962 3.646 19.816 1.00 54.78 225 SER A O 1
ATOM 1756 N N . ILE A 1 226 ? -21.319 3.256 18.326 1.00 59.62 226 ILE A N 1
ATOM 1757 C CA . ILE A 1 226 ? -20.515 2.475 19.265 1.00 59.62 226 ILE A CA 1
ATOM 1758 C C . ILE A 1 226 ? -20.090 3.379 20.427 1.00 59.62 226 ILE A C 1
ATOM 1760 O O . ILE A 1 226 ? -19.248 4.270 20.277 1.00 59.62 226 ILE A O 1
ATOM 1764 N N . GLN A 1 227 ? -20.691 3.150 21.593 1.00 51.62 227 GLN A N 1
ATOM 1765 C CA . GLN A 1 227 ? -20.301 3.795 22.833 1.00 51.62 227 GLN A CA 1
ATOM 1766 C C . GLN A 1 227 ? -19.169 2.984 23.447 1.00 51.62 227 GLN A C 1
ATOM 1768 O O . GLN A 1 227 ? -19.381 1.947 24.055 1.00 51.62 227 GLN A O 1
ATOM 1773 N N . CYS A 1 228 ? -17.940 3.468 23.298 1.00 53.72 228 CYS A N 1
ATOM 1774 C CA . CYS A 1 228 ? -16.811 2.924 24.037 1.00 53.72 228 CYS A CA 1
ATOM 1775 C C . CYS A 1 228 ? -16.991 3.261 25.524 1.00 53.72 228 CYS A C 1
ATOM 1777 O O . CYS A 1 228 ? -16.511 4.302 25.980 1.00 53.72 228 CYS A O 1
ATOM 1779 N N . GLN A 1 229 ? -17.662 2.405 26.299 1.00 44.84 229 GLN A N 1
ATOM 1780 C CA . GLN A 1 229 ? -17.470 2.432 27.744 1.00 44.84 229 GLN A CA 1
ATOM 1781 C C . GLN A 1 229 ? -16.018 2.042 27.996 1.00 44.84 229 GLN A C 1
ATOM 1783 O O . GLN A 1 229 ? -15.574 0.933 27.703 1.00 44.84 229 GLN A O 1
ATOM 1788 N N . GLY A 1 230 ? -15.238 3.026 28.434 1.00 40.34 230 GLY A N 1
ATOM 1789 C CA . GLY A 1 230 ? -13.815 2.865 28.626 1.00 40.34 230 GLY A CA 1
ATOM 1790 C C . GLY A 1 230 ? -13.521 1.672 29.526 1.00 40.34 230 GLY A C 1
ATOM 1791 O O . GLY A 1 230 ? -13.708 1.738 30.737 1.00 40.34 230 GLY A O 1
ATOM 1792 N N . LEU A 1 231 ? -12.840 0.670 28.972 1.00 41.31 231 LEU A N 1
ATOM 1793 C CA . LEU A 1 231 ? -11.747 0.021 29.694 1.00 41.31 231 LEU A CA 1
ATOM 1794 C C . LEU A 1 231 ? -10.585 1.026 29.819 1.00 41.31 231 LEU A C 1
ATOM 1796 O O . LEU A 1 231 ? -9.462 0.813 29.379 1.00 41.31 231 LEU A O 1
ATOM 1800 N N . SER A 1 232 ? -10.881 2.149 30.473 1.00 36.47 232 SER A N 1
ATOM 1801 C CA . SER A 1 232 ? -9.947 3.017 31.184 1.00 36.47 232 SER A CA 1
ATOM 1802 C C . SER A 1 232 ? -9.479 2.367 32.498 1.00 36.47 232 SER A C 1
ATOM 1804 O O . SER A 1 232 ? -8.888 3.029 33.341 1.00 36.47 232 SER A O 1
ATOM 1806 N N . GLN A 1 233 ? -9.693 1.059 32.666 1.00 33.12 233 GLN A N 1
ATOM 1807 C CA . GLN A 1 233 ? -9.019 0.214 33.645 1.00 33.12 233 GLN A CA 1
ATOM 1808 C C . GLN A 1 233 ? -8.083 -0.733 32.888 1.00 33.12 233 GLN A C 1
ATOM 1810 O O . GLN A 1 233 ? -8.472 -1.816 32.465 1.00 33.12 233 GLN A O 1
ATOM 1815 N N . GLY A 1 234 ? -6.854 -0.276 32.642 1.00 35.88 234 GLY A N 1
ATOM 1816 C CA . GLY A 1 234 ? -5.803 -1.101 32.035 1.00 35.88 234 GLY A CA 1
ATOM 1817 C C . GLY A 1 234 ? -4.705 -0.331 31.301 1.00 35.88 234 GLY A C 1
ATOM 1818 O O . GLY A 1 234 ? -3.640 -0.884 31.068 1.00 35.88 234 GLY A O 1
ATOM 1819 N N . LEU A 1 235 ? -4.913 0.950 30.972 1.00 32.84 235 LEU A N 1
ATOM 1820 C CA . LEU A 1 235 ? -3.870 1.814 30.385 1.00 32.84 235 LEU A CA 1
ATOM 1821 C C . LEU A 1 235 ? -3.089 2.637 31.429 1.00 32.84 235 LEU A C 1
ATOM 1823 O O . LEU A 1 235 ? -2.292 3.499 31.074 1.00 32.84 235 LEU A O 1
ATOM 1827 N N . ILE A 1 236 ? -3.277 2.328 32.714 1.00 32.78 236 ILE A N 1
ATOM 1828 C CA . ILE A 1 236 ? -2.399 2.738 33.815 1.00 32.78 236 ILE A CA 1
ATOM 1829 C C . ILE A 1 236 ? -2.049 1.477 34.605 1.00 32.78 236 ILE A C 1
ATOM 1831 O O . ILE A 1 236 ? -2.503 1.300 35.725 1.00 32.78 236 ILE A O 1
ATOM 1835 N N . HIS A 1 237 ? -1.332 0.543 33.989 1.00 27.64 237 HIS A N 1
ATOM 1836 C CA . HIS A 1 237 ? -0.307 -0.234 34.679 1.00 27.64 237 HIS A CA 1
ATOM 1837 C C . HIS A 1 237 ? 0.476 -1.080 33.673 1.00 27.64 237 HIS A C 1
ATOM 1839 O O . HIS A 1 237 ? -0.102 -1.903 32.966 1.00 27.64 237 HIS A O 1
ATOM 1845 N N . ASN A 1 238 ? 1.796 -0.875 33.731 1.00 33.25 238 ASN A N 1
ATOM 1846 C CA . ASN A 1 238 ? 2.910 -1.638 33.156 1.00 33.25 238 ASN A CA 1
ATOM 1847 C C . ASN A 1 238 ? 3.342 -1.281 31.728 1.00 33.25 238 ASN A C 1
ATOM 1849 O O . ASN A 1 238 ? 2.761 -1.793 30.750 1.00 33.25 238 ASN A O 1
#

Secondary structure (DSSP, 8-state):
-TT-BGGGTT--HHHHHHHHHTT--BHHHHHTS-HHHHHHHHT--HHHHHHHHHHHHHHHSPPHHHHHHHHHHHTT-S-EEETTHHHHHHH---SSS-TTHHHHHHHHHHHHHHHHHT--EEE---EEE--TT-----TTS-----------------EEETTHHHHHHH-S-EEEEEEETTEEEEEEEE-SSS-SEEEEEEEETTEEEEB-TTSPBP-GGGGGG-------SSSS--

pLDDT: mean 73.86, std 18.99, range [27.64, 94.56]

Foldseek 3Di:
DQFAFLVPLPQDPLQSVLCVVLVNTTNVSLVVDDLVVCCVSSVDDSVSSVVSNVSSCVVPPDPVLVVVLVCCQVVVDAEAEAEAPLVVLPPPPDDDDDSPPPLVVVLVSVVCSCVVSVHYYHHDWDKDFDDPPDDPPPPPPPPPPDDDDDDDPPPPRPIDTSSDDVVVVSDQWDWDWDADPNWIWIWGPHHPPDDTAIWTWDQDPVGIFTAAPVRDGDDDPCVVVRDGPDPPVPPPDD

Sequence (238 aa):
MANKLISEIGLPKSISNIFAARNIKTAKDALSLTEFELMELLDVELSQVKSAVAQISAIVSPPYQTQIKFLVLQQQVKLLIIDSMAAVVSGENDQGAPRQHSLGWHISFIKSLAEFSRIPVLVTNQVRSQSYNEVCQYSFQVQRNDETQEEPEKYDSHLIAALGIHWAHAVTVRLVLEAKLGQRYIKVAKSPISPPMSFPFNITASGIALLDDDGTELRGKEINSIQCQGLSQGLIHN

InterPro domains:
  IPR013632 Rad51-like, C-terminal [PF08423] (72-208)
  IPR027417 P-loop containing nucleoside triphosphate hydrolase [G3DSA:3.40.50.300] (10-210)
  IPR027417 P-loop containing nucleoside triphosphate hydrolase [SSF52540] (66-210)
  IPR030548 DNA repair protein RAD51 homologue 2 [PTHR46456] (67-233)
  IPR058766 XRCC3/RAD51 homolog 2, helix-hairpin-helix domain [PF26169] (6-59)

Radius of gyration: 27.0 Å; chains: 1; bounding box: 53×30×87 Å

Organism: Ricinus communis (NCBI:txid3988)